Protein AF-A0A0C4DI83-F1 (afdb_monomer_lite)

Organism: Fusarium oxysporum (strain Fo5176) (NCBI:txid660025)

Foldseek 3Di:
DQADAAPPWDPPDDPVPTDHHPCCLPDQQHDDDRCPVCPPVHPPDDDDDDHDDDDDAQADKFKKKKFQADPVCVVVVVVLVVVCVVVCLQVDPKDKDALVVLVVLVDDPVVQDPDPDPDDPVSLNVSCVVLVGHRIMIMGMDGHDPVSRVVSVVSSCVSCVVRPPMDMDTCVRPVPRPVRVVVRVVD

pLDDT: mean 94.21, std 6.81, range [50.06, 98.75]

InterPro domains:
  IPR016164 FAD-linked oxidase-like, C-terminal [SSF55103] (60-179)
  IPR016169 FAD-binding, type PCMH, subdomain 2 [G3DSA:3.30.465.10] (9-55)
  IPR016170 Cytokinin dehydrogenase, C-terminal domain superfamily [G3DSA:3.40.462.10] (61-187)

Radius of gyration: 23.16 Å; chains: 1; bounding box: 50×40×62 Å

Secondary structure (DSSP, 8-state):
--SPPPTTS-TTS-TTTSPPPTTTTT-S--SSS--GGGGTT-SS----------PPP-S-EEEEEEEE-STTHHHHHHHHHHHHHHTTSS-S--EEEEHHHHHHHH--GGGT----SPPPHHHHHHHHHHTT--SEEEEEEEES-HHHHHHHHHHHHHHHTTSTT-EEE-GGG-TT-HHHHHHHTT-

Structure (mmCIF, N/CA/C/O backbone):
data_AF-A0A0C4DI83-F1
#
_entry.id   AF-A0A0C4DI83-F1
#
loop_
_atom_site.group_PDB
_atom_site.id
_atom_site.type_symbol
_atom_site.label_atom_id
_atom_site.label_alt_id
_atom_site.label_comp_id
_atom_site.label_asym_id
_atom_site.label_entity_id
_atom_site.label_seq_id
_atom_site.pdbx_PDB_ins_code
_atom_site.Cartn_x
_atom_site.Cartn_y
_atom_site.Cartn_z
_atom_site.occupancy
_atom_site.B_iso_or_equiv
_atom_site.auth_seq_id
_atom_site.auth_comp_id
_atom_site.auth_asym_id
_atom_site.auth_atom_id
_atom_site.pdbx_PDB_model_num
ATOM 1 N N . MET A 1 1 ? 24.939 10.505 -16.259 1.00 50.06 1 MET A N 1
ATOM 2 C CA . MET A 1 1 ? 23.876 9.840 -17.031 1.00 50.06 1 MET A CA 1
ATOM 3 C C . MET A 1 1 ? 24.593 8.782 -17.834 1.00 50.06 1 MET A C 1
ATOM 5 O O . MET A 1 1 ? 25.472 9.137 -18.602 1.00 50.06 1 MET A O 1
ATOM 9 N N . GLU A 1 2 ? 24.366 7.523 -17.489 1.00 54.34 2 GLU A N 1
ATOM 10 C CA . GLU A 1 2 ? 25.196 6.378 -17.892 1.00 54.34 2 GLU A CA 1
ATOM 11 C C . GLU A 1 2 ? 24.651 5.666 -19.132 1.00 54.34 2 GLU A C 1
ATOM 13 O O . GLU A 1 2 ? 25.113 4.588 -19.498 1.00 54.34 2 GLU A O 1
ATOM 18 N N . ASP A 1 3 ? 23.659 6.276 -19.785 1.00 60.66 3 ASP A N 1
ATOM 19 C CA . ASP A 1 3 ? 23.243 5.822 -21.099 1.00 60.66 3 ASP A CA 1
ATOM 20 C C . ASP A 1 3 ? 24.328 6.160 -22.124 1.00 60.66 3 ASP A C 1
ATOM 22 O O . ASP A 1 3 ? 25.054 7.153 -21.994 1.00 60.66 3 ASP A O 1
ATOM 26 N N . LEU A 1 4 ? 24.443 5.314 -23.143 1.00 73.00 4 LEU A N 1
ATOM 27 C CA . LEU A 1 4 ? 25.363 5.559 -24.243 1.00 73.00 4 LEU A CA 1
ATOM 28 C C . LEU A 1 4 ? 25.021 6.912 -24.883 1.00 73.00 4 LEU A C 1
ATOM 30 O O . LEU A 1 4 ? 23.832 7.213 -25.042 1.00 73.00 4 LEU A O 1
ATOM 34 N N . PRO A 1 5 ? 26.028 7.721 -25.259 1.00 80.06 5 PRO A N 1
ATOM 35 C CA . PRO A 1 5 ? 25.780 9.006 -25.893 1.00 80.06 5 PRO A CA 1
ATOM 36 C C . PRO A 1 5 ? 24.909 8.810 -27.132 1.00 80.06 5 PRO A C 1
ATOM 38 O O . PRO A 1 5 ? 25.065 7.833 -27.868 1.00 80.06 5 PRO A O 1
ATOM 41 N N . ASN A 1 6 ? 23.982 9.739 -27.351 1.00 86.75 6 ASN A N 1
ATOM 42 C CA . ASN A 1 6 ? 23.178 9.747 -28.560 1.00 86.75 6 ASN A CA 1
ATOM 43 C C . ASN A 1 6 ? 24.117 9.922 -29.774 1.00 86.75 6 ASN A C 1
ATOM 45 O O . ASN A 1 6 ? 24.807 10.942 -29.836 1.00 86.75 6 ASN A O 1
ATOM 49 N N . PRO A 1 7 ? 24.175 8.962 -30.719 1.00 85.44 7 PRO A N 1
ATOM 50 C CA . PRO A 1 7 ? 25.085 9.043 -31.862 1.00 85.44 7 PRO A CA 1
ATOM 51 C C . PRO A 1 7 ? 24.774 10.224 -32.791 1.00 85.44 7 PRO A C 1
ATOM 53 O O . PRO A 1 7 ? 25.659 10.661 -33.522 1.00 85.44 7 PRO A O 1
ATOM 56 N N . ASP A 1 8 ? 23.545 10.744 -32.734 1.00 87.56 8 ASP A N 1
ATOM 57 C CA . ASP A 1 8 ? 23.062 11.841 -33.573 1.00 87.56 8 ASP A CA 1
ATOM 58 C C . ASP A 1 8 ? 23.096 13.208 -32.856 1.00 87.56 8 ASP A C 1
ATOM 60 O O . ASP A 1 8 ? 22.667 14.213 -33.427 1.00 87.56 8 ASP A O 1
ATOM 64 N N . ALA A 1 9 ? 23.567 13.278 -31.603 1.00 86.56 9 ALA A N 1
ATOM 65 C CA . ALA A 1 9 ? 23.641 14.539 -30.862 1.00 86.56 9 ALA A CA 1
ATOM 66 C C . ALA A 1 9 ? 24.777 15.447 -31.366 1.00 86.56 9 ALA A C 1
ATOM 68 O O . ALA A 1 9 ? 25.841 14.971 -31.763 1.00 86.56 9 ALA A O 1
ATOM 69 N N . ASP A 1 10 ? 24.571 16.769 -31.297 1.00 87.31 10 ASP A N 1
ATOM 70 C CA . ASP A 1 10 ? 25.615 17.753 -31.611 1.00 87.31 10 ASP A CA 1
ATOM 71 C C . ASP A 1 10 ? 26.789 17.612 -30.623 1.00 87.31 10 ASP A C 1
ATOM 73 O O . ASP A 1 10 ? 26.617 17.880 -29.427 1.00 87.31 10 ASP A O 1
ATOM 77 N N . PRO A 1 11 ? 27.995 17.235 -31.089 1.00 83.44 11 PRO A N 1
ATOM 78 C CA . PRO A 1 11 ? 29.150 17.049 -30.216 1.00 83.44 11 PRO A CA 1
ATOM 79 C C . PRO A 1 11 ? 29.652 18.361 -29.595 1.00 83.44 11 PRO A C 1
ATOM 81 O O . PRO A 1 11 ? 30.439 18.318 -28.651 1.00 83.44 11 PRO A O 1
ATOM 84 N N . ASN A 1 12 ? 29.224 19.518 -30.112 1.00 88.50 12 ASN A N 1
ATOM 85 C CA . ASN A 1 12 ? 29.626 20.833 -29.614 1.00 88.50 12 ASN A CA 1
ATOM 86 C C . ASN A 1 12 ? 28.640 21.419 -28.594 1.00 88.50 12 ASN A C 1
ATOM 88 O O . ASN A 1 12 ? 28.978 22.401 -27.928 1.00 88.50 12 ASN A O 1
ATOM 92 N N . ALA A 1 13 ? 27.445 20.837 -28.450 1.00 87.12 13 ALA A N 1
ATOM 93 C CA . ALA A 1 13 ? 26.476 21.279 -27.458 1.00 87.12 13 ALA A CA 1
ATOM 94 C C . ALA A 1 13 ? 26.971 20.940 -26.039 1.00 87.12 13 ALA A C 1
ATOM 96 O O . ALA A 1 13 ? 27.523 19.852 -25.806 1.00 87.12 13 ALA A O 1
ATOM 97 N N . PRO A 1 14 ? 26.778 21.837 -25.056 1.00 84.81 14 PRO A N 1
ATOM 98 C CA . PRO A 1 14 ? 27.155 21.548 -23.685 1.00 84.81 14 PRO A CA 1
ATOM 99 C C . PRO A 1 14 ? 26.335 20.357 -23.148 1.00 84.81 14 PRO A C 1
ATOM 101 O O . PRO A 1 14 ? 25.175 20.189 -23.524 1.00 84.81 14 PRO A O 1
ATOM 104 N N . PRO A 1 15 ? 26.868 19.543 -22.214 1.00 77.62 15 PRO A N 1
ATOM 105 C CA . PRO A 1 15 ? 26.246 18.271 -21.815 1.00 77.62 15 PRO A CA 1
ATOM 106 C C . PRO A 1 15 ? 24.793 18.344 -21.317 1.00 77.62 15 PRO A C 1
ATOM 108 O O . PRO A 1 15 ? 24.095 17.338 -21.300 1.00 77.62 15 PRO A O 1
ATOM 111 N N . HIS A 1 16 ? 24.329 19.514 -20.872 1.00 78.81 16 HIS A N 1
ATOM 112 C CA . HIS A 1 16 ? 22.961 19.714 -20.384 1.00 78.81 16 HIS A CA 1
ATOM 113 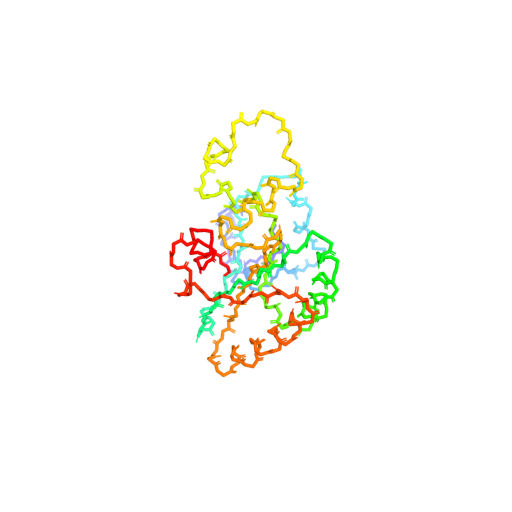C C . HIS A 1 16 ? 21.938 20.014 -21.493 1.00 78.81 16 HIS A C 1
ATOM 115 O O . HIS A 1 16 ? 20.735 19.907 -21.224 1.00 78.81 16 HIS A O 1
ATOM 121 N N . GLU A 1 17 ? 22.417 20.367 -22.690 1.00 84.19 17 GLU A N 1
ATOM 122 C CA . GLU A 1 17 ? 21.644 20.634 -23.912 1.00 84.19 17 GLU A CA 1
ATOM 123 C C . GLU A 1 17 ? 21.741 19.487 -24.929 1.00 84.19 17 GLU A C 1
ATOM 125 O O . GLU A 1 17 ? 21.037 19.503 -25.933 1.00 84.19 17 GLU A O 1
ATOM 130 N N . GLN A 1 18 ? 22.587 18.480 -24.682 1.00 82.88 18 GLN A N 1
ATOM 131 C CA . GLN A 1 18 ? 22.654 17.302 -25.543 1.00 82.88 18 GLN A CA 1
ATOM 132 C C . GLN A 1 18 ? 21.353 16.502 -25.459 1.00 82.88 18 GLN A C 1
ATOM 134 O O . GLN A 1 18 ? 20.897 16.133 -24.372 1.00 82.88 18 GLN A O 1
ATOM 139 N N . GLU A 1 19 ? 20.777 16.217 -26.627 1.00 86.25 19 GLU A N 1
ATOM 140 C CA . GLU A 1 19 ? 19.606 15.357 -26.742 1.00 86.25 19 GLU A CA 1
ATOM 141 C C . GLU A 1 19 ? 19.936 13.953 -26.219 1.00 86.25 19 GLU A C 1
ATOM 143 O O . GLU A 1 19 ? 20.922 13.345 -26.659 1.00 86.25 19 GLU A O 1
ATOM 148 N N . PRO A 1 20 ? 19.134 13.410 -25.290 1.00 86.19 20 PRO A N 1
ATOM 149 C CA . PRO A 1 20 ? 19.408 12.105 -24.727 1.00 86.19 20 PRO A CA 1
ATOM 150 C C . PRO A 1 20 ? 19.226 10.999 -25.763 1.00 86.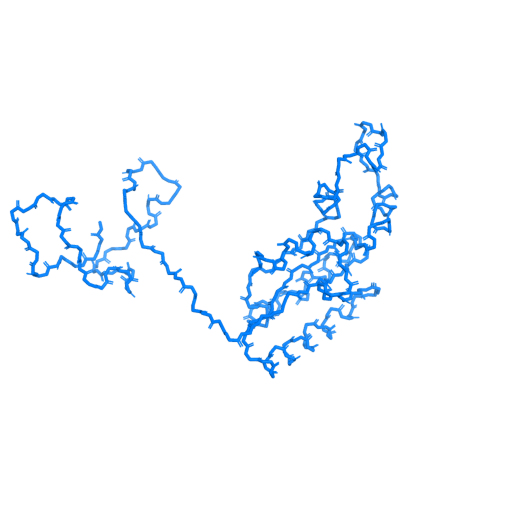19 20 PRO A C 1
ATOM 152 O O . PRO A 1 20 ? 18.465 11.118 -26.723 1.00 86.19 20 PRO A O 1
ATOM 155 N N . ASN A 1 21 ? 19.891 9.873 -25.530 1.00 88.25 21 ASN A N 1
ATOM 156 C CA . ASN A 1 21 ? 19.670 8.681 -26.329 1.00 88.25 21 ASN A CA 1
ATOM 157 C C . ASN A 1 21 ? 18.218 8.190 -26.169 1.00 88.25 21 ASN A C 1
ATOM 159 O O . ASN A 1 21 ? 17.643 8.188 -25.079 1.00 88.25 21 ASN A O 1
ATOM 163 N N . SER A 1 22 ? 17.625 7.752 -27.281 1.00 89.50 22 SER A N 1
ATOM 164 C CA . SER A 1 22 ? 16.264 7.209 -27.357 1.00 89.50 22 SER A CA 1
ATOM 165 C C . SER A 1 22 ? 15.984 6.021 -26.417 1.00 89.50 22 SER A C 1
ATOM 167 O O . SER A 1 22 ? 14.818 5.696 -26.164 1.00 89.50 22 SER A O 1
ATOM 169 N N . THR A 1 23 ? 17.025 5.354 -25.907 1.00 90.88 23 THR A N 1
ATOM 170 C CA . THR A 1 23 ? 16.917 4.228 -24.970 1.00 90.88 23 THR A CA 1
ATOM 171 C C . THR A 1 23 ? 17.008 4.615 -23.497 1.00 90.88 23 THR A C 1
ATOM 173 O O . THR A 1 23 ? 16.772 3.743 -22.660 1.00 90.88 23 THR A O 1
ATOM 176 N N . TRP A 1 24 ? 17.239 5.887 -23.163 1.00 89.50 24 TRP A N 1
ATOM 177 C CA . TRP A 1 24 ? 17.557 6.309 -21.794 1.00 89.50 24 TRP A CA 1
ATOM 178 C C . TRP A 1 24 ? 16.480 5.926 -20.775 1.00 89.50 24 TRP A C 1
ATOM 180 O O . TRP A 1 24 ? 16.779 5.386 -19.714 1.00 89.50 24 TRP A O 1
ATOM 190 N N . GLN A 1 25 ? 15.202 6.117 -21.110 1.00 91.81 25 GLN A N 1
ATOM 191 C CA . GLN A 1 25 ? 14.085 5.711 -20.245 1.00 91.81 25 GLN A CA 1
ATOM 192 C C . GLN A 1 25 ? 13.654 4.250 -20.435 1.00 91.81 25 GLN A C 1
ATOM 194 O O . GLN A 1 25 ? 12.733 3.797 -19.758 1.00 91.81 25 GLN A O 1
ATOM 199 N N . ARG A 1 26 ? 14.253 3.507 -21.369 1.00 91.81 26 ARG A N 1
ATOM 200 C CA . ARG A 1 26 ? 13.860 2.125 -21.700 1.00 91.81 26 ARG A CA 1
ATOM 201 C C . ARG A 1 26 ? 14.776 1.086 -21.062 1.00 91.81 26 ARG A C 1
ATOM 203 O O . ARG A 1 26 ? 14.318 -0.019 -20.790 1.00 91.81 26 ARG A O 1
ATOM 210 N N . PHE A 1 27 ? 16.037 1.433 -20.822 1.00 91.00 27 PHE A N 1
ATOM 211 C CA . PHE A 1 27 ? 17.038 0.543 -20.247 1.00 91.00 27 PHE A CA 1
ATOM 212 C C . PHE A 1 27 ? 17.905 1.302 -19.243 1.00 91.00 27 PHE A C 1
ATOM 214 O O . PHE A 1 27 ? 18.599 2.244 -19.604 1.00 91.00 27 PHE A O 1
ATOM 221 N N . ASN A 1 28 ? 17.860 0.894 -17.977 1.00 90.00 28 ASN A N 1
ATOM 222 C CA . ASN A 1 28 ? 18.469 1.648 -16.884 1.00 90.00 28 ASN A CA 1
ATOM 223 C C . ASN A 1 28 ? 19.986 1.438 -16.744 1.00 90.00 28 ASN A C 1
ATOM 225 O O . ASN A 1 28 ? 20.650 2.316 -16.218 1.00 90.00 28 ASN A O 1
ATOM 229 N N . TYR A 1 29 ? 20.554 0.314 -17.195 1.00 90.06 29 TYR A N 1
ATOM 230 C CA . TYR A 1 29 ? 21.953 -0.011 -16.873 1.00 90.06 29 TYR A CA 1
ATOM 231 C C . TYR A 1 29 ? 23.007 0.658 -17.767 1.00 90.06 29 TYR A C 1
ATOM 233 O O . TYR A 1 29 ? 24.134 0.837 -17.319 1.00 90.06 29 TYR A O 1
ATOM 241 N N . GLY A 1 30 ? 22.687 0.985 -19.024 1.00 87.31 30 GLY A N 1
ATOM 242 C CA . GLY A 1 30 ? 23.674 1.525 -19.968 1.00 87.31 30 GLY A CA 1
ATOM 243 C C . GLY A 1 30 ? 24.881 0.597 -20.190 1.00 87.31 30 GLY A C 1
ATOM 244 O O . GLY A 1 30 ? 24.711 -0.592 -20.473 1.00 87.31 30 GLY A O 1
ATOM 245 N N . PHE A 1 31 ? 26.104 1.129 -20.077 1.00 88.00 31 PHE A N 1
ATOM 246 C CA . PHE A 1 31 ? 27.354 0.364 -20.202 1.00 88.00 31 PHE A CA 1
ATOM 247 C C . PHE A 1 31 ? 28.372 0.733 -19.110 1.00 88.00 31 PHE A C 1
ATOM 249 O O . PHE A 1 31 ? 28.702 1.903 -18.941 1.00 88.00 31 PHE A O 1
ATOM 256 N N . GLY A 1 32 ? 28.955 -0.275 -18.448 1.00 92.31 32 GLY A N 1
ATOM 257 C CA . GLY A 1 32 ? 29.985 -0.094 -17.416 1.00 92.31 32 GLY A CA 1
ATOM 258 C C . GLY A 1 32 ? 29.445 -0.257 -15.987 1.00 92.31 32 GLY A C 1
ATOM 259 O O . GLY A 1 32 ? 28.508 -1.033 -15.782 1.00 92.31 32 GLY A O 1
ATOM 260 N N . PRO A 1 33 ? 30.063 0.394 -14.978 1.00 92.38 33 PRO A N 1
ATOM 261 C CA . PRO A 1 33 ? 29.481 0.513 -13.638 1.00 92.38 33 PRO A CA 1
ATOM 262 C C . PRO A 1 33 ? 28.058 1.080 -13.704 1.00 92.38 33 PRO A C 1
ATOM 264 O O . PRO A 1 33 ? 27.759 1.808 -14.633 1.00 92.38 33 PRO A O 1
ATOM 267 N N . TYR A 1 34 ? 27.202 0.748 -12.735 1.00 91.69 34 TYR A N 1
ATOM 268 C CA . TYR A 1 34 ? 25.840 1.286 -12.633 1.00 91.69 34 TYR A CA 1
ATOM 269 C C . TYR A 1 34 ? 25.738 2.204 -11.410 1.00 91.69 34 TYR A C 1
ATOM 271 O O . TYR A 1 34 ? 25.743 1.734 -10.268 1.00 91.69 34 TYR A O 1
ATOM 279 N N . ASN A 1 35 ? 25.688 3.512 -11.648 1.00 91.38 35 ASN A N 1
ATOM 280 C CA . ASN A 1 35 ? 25.909 4.550 -10.644 1.00 91.38 35 ASN A CA 1
ATOM 281 C C . ASN A 1 35 ? 24.626 5.192 -10.100 1.00 91.38 35 ASN A C 1
ATOM 283 O O . ASN A 1 35 ? 24.706 5.940 -9.131 1.00 91.38 35 ASN A O 1
ATOM 287 N N . ASP A 1 36 ? 23.443 4.894 -10.640 1.00 92.94 36 ASP A N 1
ATOM 288 C CA . ASP A 1 36 ? 22.173 5.517 -10.222 1.00 92.94 36 ASP A CA 1
ATOM 289 C C . ASP A 1 36 ? 21.952 5.491 -8.696 1.00 92.94 36 ASP A C 1
ATOM 291 O O . ASP A 1 36 ? 21.499 6.469 -8.093 1.00 92.94 36 ASP A O 1
ATOM 295 N N . GLY A 1 37 ? 22.348 4.394 -8.041 1.00 94.94 37 GLY A N 1
ATOM 296 C CA . GLY A 1 37 ? 22.213 4.220 -6.595 1.00 94.94 37 GLY A CA 1
ATOM 297 C C . GLY A 1 37 ? 22.983 5.247 -5.755 1.00 94.94 37 GLY A C 1
ATOM 298 O O . GLY A 1 37 ? 22.501 5.625 -4.689 1.00 94.94 37 GLY A O 1
ATOM 299 N N . ILE A 1 38 ? 24.127 5.761 -6.229 1.00 96.31 38 ILE A N 1
ATOM 300 C CA . ILE A 1 38 ? 24.966 6.692 -5.449 1.00 96.31 38 ILE A CA 1
ATOM 301 C C . ILE A 1 38 ? 24.338 8.083 -5.314 1.00 96.31 38 ILE A C 1
ATOM 303 O O . ILE A 1 38 ? 24.805 8.883 -4.506 1.00 96.31 38 ILE A O 1
ATOM 307 N N . PHE A 1 39 ? 23.294 8.380 -6.096 1.00 96.06 39 PHE A N 1
ATOM 308 C CA . PHE A 1 39 ? 22.554 9.644 -6.054 1.00 96.06 39 PHE A CA 1
ATOM 309 C C . PHE A 1 39 ? 21.265 9.559 -5.223 1.00 96.06 39 PHE A C 1
ATOM 311 O O . PHE A 1 39 ? 20.629 10.580 -4.967 1.00 96.06 39 PHE A O 1
ATOM 318 N N . THR A 1 40 ? 20.879 8.370 -4.758 1.00 96.88 40 THR A N 1
ATOM 319 C CA . THR A 1 40 ? 19.702 8.196 -3.897 1.00 96.88 40 THR A CA 1
ATOM 320 C C . THR A 1 40 ? 20.097 8.376 -2.431 1.00 96.88 40 THR A C 1
ATOM 322 O O . THR A 1 40 ? 20.997 7.696 -1.952 1.00 96.88 40 THR A O 1
ATOM 325 N N . GLN A 1 41 ? 19.425 9.285 -1.708 1.00 96.81 41 GLN A N 1
ATOM 326 C CA . GLN A 1 41 ? 19.749 9.638 -0.309 1.00 96.81 41 GLN A CA 1
ATOM 327 C C . GLN A 1 41 ? 21.224 10.047 -0.109 1.00 96.81 41 GLN A C 1
ATOM 329 O O . GLN A 1 41 ? 21.879 9.643 0.849 1.00 96.81 41 GLN A O 1
ATOM 334 N N . SER A 1 42 ? 21.751 10.857 -1.030 1.00 96.81 42 SER A N 1
ATOM 335 C CA . SER A 1 42 ? 23.172 11.200 -1.112 1.00 96.81 42 SER A CA 1
ATOM 336 C C . SER A 1 42 ? 23.385 12.684 -1.411 1.00 96.81 42 SER A C 1
ATOM 338 O O . SER A 1 42 ? 22.517 13.346 -1.975 1.00 96.81 42 SER A O 1
ATOM 340 N N . SER A 1 43 ? 24.557 13.204 -1.044 1.00 97.06 43 SER A N 1
ATOM 341 C CA . SER A 1 43 ? 24.981 14.588 -1.297 1.00 97.06 43 SER A CA 1
ATOM 342 C C . SER A 1 43 ? 25.927 14.730 -2.496 1.00 97.06 43 SER A C 1
ATOM 344 O O . SER A 1 43 ? 26.516 15.791 -2.683 1.00 97.06 43 SER A O 1
ATOM 346 N N . LEU A 1 44 ? 26.132 13.665 -3.278 1.00 96.50 44 LEU A N 1
ATOM 347 C CA . LEU A 1 44 ? 27.136 13.619 -4.352 1.00 96.50 44 LEU A CA 1
ATOM 348 C C . LEU A 1 44 ? 26.773 14.439 -5.601 1.00 96.50 44 LEU A C 1
ATOM 350 O O . LEU A 1 44 ? 27.602 14.585 -6.497 1.00 96.50 44 LEU A O 1
ATOM 354 N N . GLY A 1 45 ? 25.564 14.993 -5.680 1.00 93.38 45 GLY A N 1
ATOM 355 C CA . GLY A 1 45 ? 25.168 15.853 -6.788 1.00 93.38 45 GLY A CA 1
ATOM 356 C C . GLY A 1 45 ? 23.739 16.370 -6.676 1.00 93.38 45 GLY A C 1
ATOM 357 O O . GLY A 1 45 ? 22.983 15.974 -5.791 1.00 93.38 45 GLY A O 1
ATOM 358 N N . ILE A 1 46 ? 23.374 17.256 -7.603 1.00 94.62 46 ILE A N 1
ATOM 359 C CA . ILE A 1 46 ? 22.011 17.770 -7.768 1.00 94.62 46 ILE A CA 1
ATOM 360 C C . ILE A 1 46 ? 21.397 17.089 -8.995 1.00 94.62 46 ILE A C 1
ATOM 362 O O . ILE A 1 46 ? 21.885 17.259 -10.112 1.00 94.62 46 ILE A O 1
ATOM 366 N N . VAL A 1 47 ? 20.327 16.316 -8.794 1.00 92.31 47 VAL A N 1
ATOM 367 C CA . VAL A 1 47 ? 19.592 15.659 -9.885 1.00 92.31 47 VAL A CA 1
ATOM 368 C C . VAL A 1 47 ? 18.687 16.682 -10.571 1.00 92.31 47 VAL A C 1
ATOM 370 O O . VAL A 1 47 ? 17.823 17.274 -9.932 1.00 92.31 47 VAL A O 1
ATOM 373 N N . VAL A 1 48 ? 18.876 16.880 -11.878 1.00 90.81 48 VAL A N 1
ATOM 374 C CA . VAL A 1 48 ? 18.117 17.870 -12.671 1.00 90.81 48 VAL A CA 1
ATOM 375 C C . VAL A 1 48 ? 17.114 17.249 -13.650 1.00 90.81 48 VAL A C 1
ATOM 377 O O . VAL A 1 48 ? 16.213 17.941 -14.114 1.00 90.81 48 VAL A O 1
ATOM 380 N N . LYS A 1 49 ? 17.255 15.958 -13.981 1.00 89.06 49 LYS A N 1
ATOM 381 C CA . LYS A 1 49 ? 16.349 15.191 -14.855 1.00 89.06 49 LYS A CA 1
ATOM 382 C C . LYS A 1 49 ? 16.317 13.726 -14.395 1.00 89.06 49 LYS A C 1
ATOM 384 O O . LYS A 1 49 ? 17.349 13.213 -13.968 1.00 89.06 49 LYS A O 1
ATOM 389 N N . MET A 1 50 ? 15.164 13.058 -14.496 1.00 91.75 50 MET A N 1
ATOM 390 C CA . MET A 1 50 ? 14.980 11.655 -14.094 1.00 91.75 50 MET A CA 1
ATOM 391 C C . MET A 1 50 ? 13.929 10.966 -14.972 1.00 91.75 50 MET A C 1
ATOM 393 O O . MET A 1 50 ? 12.911 11.571 -15.306 1.00 91.75 50 MET A O 1
ATOM 397 N N . GLY A 1 51 ? 14.172 9.704 -15.331 1.00 92.19 51 GLY A N 1
ATOM 398 C CA . GLY A 1 51 ? 13.185 8.841 -15.978 1.00 92.19 51 GLY A CA 1
ATOM 399 C C . GLY A 1 51 ? 12.345 8.093 -14.945 1.00 92.19 51 GLY A C 1
ATOM 400 O O . GLY A 1 51 ? 12.877 7.617 -13.946 1.00 92.19 51 GLY A O 1
ATOM 401 N N . ILE A 1 52 ? 11.039 7.979 -15.183 1.00 95.94 52 ILE A N 1
ATOM 402 C CA . ILE A 1 52 ? 10.119 7.207 -14.339 1.00 95.94 52 ILE A CA 1
ATOM 403 C C . ILE A 1 52 ? 9.261 6.336 -15.252 1.00 95.94 52 ILE A C 1
ATOM 405 O O . ILE A 1 52 ? 8.674 6.833 -16.214 1.00 95.94 52 ILE A O 1
ATOM 409 N N . TRP A 1 53 ? 9.170 5.041 -14.948 1.00 96.94 53 TRP A N 1
ATOM 410 C CA . TRP A 1 53 ? 8.226 4.160 -15.627 1.00 96.94 53 TRP A CA 1
ATOM 411 C C . TRP A 1 53 ? 6.808 4.370 -15.115 1.00 96.94 53 TRP A C 1
ATOM 413 O O . TRP A 1 53 ? 6.571 4.499 -13.915 1.00 96.94 53 TRP A O 1
ATOM 423 N N . LEU A 1 54 ? 5.863 4.358 -16.050 1.00 97.25 54 LEU A N 1
ATOM 424 C CA . LEU A 1 54 ? 4.441 4.454 -15.767 1.00 97.25 54 LEU A CA 1
ATOM 425 C C . LEU A 1 54 ? 3.786 3.112 -16.076 1.00 97.25 54 LEU A C 1
ATOM 427 O O . LEU A 1 54 ? 3.993 2.538 -17.146 1.00 97.25 54 LEU A O 1
ATOM 431 N N . MET A 1 55 ? 2.995 2.614 -15.131 1.00 96.94 55 MET A N 1
ATOM 432 C CA . MET A 1 55 ? 2.206 1.407 -15.336 1.00 96.94 55 MET A CA 1
ATOM 433 C C . MET A 1 55 ? 1.111 1.686 -16.373 1.00 96.94 55 MET A C 1
ATOM 435 O O . MET A 1 55 ? 0.394 2.681 -16.280 1.00 96.94 55 MET A O 1
ATOM 439 N N . VAL A 1 56 ? 0.971 0.802 -17.360 1.00 97.38 56 VAL A N 1
ATOM 440 C CA . VAL A 1 56 ? -0.135 0.858 -18.328 1.00 97.38 56 VAL A CA 1
ATOM 441 C C . VAL A 1 56 ? -1.448 0.524 -17.616 1.00 97.38 56 VAL A C 1
ATOM 443 O O . VAL A 1 56 ? -1.448 -0.233 -16.646 1.00 97.38 56 VAL A O 1
ATOM 446 N N . ASN A 1 57 ? -2.572 1.060 -18.104 1.00 97.25 57 ASN A N 1
ATOM 447 C CA . ASN A 1 57 ? -3.893 0.702 -17.591 1.00 97.25 57 ASN A CA 1
ATOM 448 C C . ASN A 1 57 ? -4.059 -0.834 -17.585 1.00 97.25 57 ASN A C 1
ATOM 450 O O . ASN A 1 57 ? -4.027 -1.446 -18.656 1.00 97.25 57 ASN A O 1
ATOM 454 N N . PRO A 1 58 ? -4.255 -1.459 -16.410 1.00 96.62 58 PRO A N 1
ATOM 455 C CA . PRO A 1 58 ? -4.279 -2.912 -16.290 1.00 96.62 58 PRO A CA 1
ATOM 456 C C . PRO A 1 58 ? -5.560 -3.555 -16.844 1.00 96.62 58 PRO A C 1
ATOM 458 O O . PRO A 1 58 ? -5.661 -4.778 -16.868 1.00 96.62 58 PRO A O 1
ATOM 461 N N . GLY A 1 59 ? -6.552 -2.774 -17.287 1.00 96.62 59 GLY A N 1
ATOM 462 C CA . GLY A 1 59 ? -7.803 -3.300 -17.846 1.00 96.62 59 GLY A CA 1
ATOM 463 C C . GLY A 1 59 ? -8.822 -3.747 -16.791 1.00 96.62 59 GLY A C 1
ATOM 464 O O . GLY A 1 59 ? -9.751 -4.489 -17.102 1.00 96.62 59 GLY A O 1
ATOM 465 N N . GLY A 1 60 ? -8.651 -3.305 -15.545 1.00 97.38 60 GLY A N 1
ATOM 466 C CA . GLY A 1 60 ? -9.585 -3.531 -14.446 1.00 97.38 60 GLY A CA 1
ATOM 467 C C . GLY A 1 60 ? -8.933 -3.301 -13.087 1.00 97.38 60 GLY A C 1
ATOM 468 O O . GLY A 1 60 ? -7.724 -3.482 -12.934 1.00 97.38 60 GLY A O 1
ATOM 469 N N . TYR A 1 61 ? -9.744 -2.891 -12.116 1.00 98.06 61 TYR A N 1
ATOM 470 C CA . TYR A 1 61 ? -9.311 -2.494 -10.781 1.00 98.06 61 TYR A CA 1
ATOM 471 C C . TYR A 1 61 ? -10.402 -2.811 -9.751 1.00 98.06 61 TYR A C 1
ATOM 473 O O . TYR A 1 61 ? -11.586 -2.729 -10.075 1.00 98.06 61 TYR A O 1
ATOM 481 N N . GLN A 1 62 ? -10.002 -3.216 -8.547 1.00 98.06 62 GLN A N 1
ATOM 482 C CA . GLN A 1 62 ? -10.870 -3.339 -7.374 1.00 98.06 62 GLN A CA 1
ATOM 483 C C . GLN A 1 62 ? -10.018 -3.248 -6.110 1.00 98.06 62 GLN A C 1
ATOM 485 O O . GLN A 1 62 ? -9.206 -4.146 -5.860 1.00 98.06 62 GLN A O 1
ATOM 490 N N . SER A 1 63 ? -10.217 -2.211 -5.299 1.00 98.31 63 SER A N 1
ATOM 491 C CA . SER A 1 63 ? -9.667 -2.183 -3.943 1.00 98.31 63 SER A CA 1
ATOM 492 C C . SER A 1 63 ? -10.529 -2.985 -2.974 1.00 98.31 63 SER A C 1
ATOM 494 O O . SER A 1 63 ? -11.697 -3.272 -3.243 1.00 98.31 63 SER A O 1
ATOM 496 N N . TYR A 1 64 ? -9.940 -3.368 -1.845 1.00 98.56 64 TYR A N 1
ATOM 497 C CA . TYR A 1 64 ? -10.629 -4.064 -0.769 1.00 98.56 64 TYR A CA 1
ATOM 498 C C . TYR A 1 64 ? -10.014 -3.725 0.593 1.00 98.56 64 TYR A C 1
ATOM 500 O O . TYR A 1 64 ? -8.843 -3.344 0.712 1.00 98.56 64 TYR A O 1
ATOM 508 N N . LEU A 1 65 ? -10.816 -3.925 1.634 1.00 98.69 65 LEU A N 1
ATOM 509 C CA . LEU A 1 65 ? -10.440 -3.828 3.037 1.00 98.69 65 LEU A CA 1
ATOM 510 C C . LEU A 1 65 ? -10.692 -5.166 3.732 1.00 98.69 65 LEU A C 1
ATOM 512 O O . LEU A 1 65 ? -11.765 -5.756 3.607 1.00 98.69 65 LEU A O 1
ATOM 516 N N . ILE A 1 66 ? -9.716 -5.604 4.524 1.00 98.75 66 ILE A N 1
ATOM 517 C CA . ILE A 1 66 ? -9.865 -6.706 5.474 1.00 98.75 66 ILE A CA 1
ATOM 518 C C . ILE A 1 66 ? -9.649 -6.163 6.886 1.00 98.75 66 ILE A C 1
ATOM 520 O O . ILE A 1 66 ? -8.565 -5.677 7.215 1.00 98.75 66 ILE A O 1
ATOM 524 N N . THR A 1 67 ? -10.672 -6.242 7.733 1.00 98.62 67 THR A N 1
ATOM 525 C CA . THR A 1 67 ? -10.570 -5.826 9.138 1.00 98.62 67 THR A CA 1
ATOM 526 C C . THR A 1 67 ? -10.076 -6.988 9.989 1.00 98.62 67 THR A C 1
ATOM 528 O O . THR A 1 67 ? -10.684 -8.058 9.975 1.00 98.62 67 THR A O 1
ATOM 531 N N . ILE A 1 68 ? -9.017 -6.770 10.762 1.00 98.62 68 ILE A N 1
ATOM 532 C CA . ILE A 1 68 ? -8.397 -7.750 11.656 1.00 98.62 68 ILE A CA 1
ATOM 533 C C . ILE A 1 68 ? -8.747 -7.352 13.101 1.00 98.62 68 ILE A C 1
ATOM 535 O O . ILE A 1 68 ? -8.349 -6.271 13.551 1.00 98.62 68 ILE A O 1
ATOM 539 N N . PRO A 1 69 ? -9.533 -8.166 13.826 1.00 97.56 69 PRO A N 1
ATOM 540 C CA . PRO A 1 69 ? -10.267 -7.685 14.991 1.00 97.56 69 PRO A CA 1
ATOM 541 C C . PRO A 1 69 ? -9.390 -7.418 16.214 1.00 97.56 69 PRO A C 1
ATOM 543 O O . PRO A 1 69 ? -9.612 -6.410 16.877 1.00 97.56 69 PRO A O 1
ATOM 546 N N . LYS A 1 70 ? -8.414 -8.279 16.535 1.00 97.94 70 LYS A N 1
ATOM 547 C CA . LYS A 1 70 ? -7.622 -8.155 17.771 1.00 97.94 70 LYS A CA 1
ATOM 548 C C . LYS A 1 70 ? -6.190 -7.748 17.479 1.00 97.94 70 LYS A C 1
ATOM 550 O O . LYS A 1 70 ? -5.624 -8.107 16.452 1.00 97.94 70 LYS A O 1
ATOM 555 N N . ASP A 1 71 ? -5.565 -7.079 18.444 1.00 98.00 71 ASP A N 1
ATOM 556 C CA . ASP A 1 71 ? -4.170 -6.644 18.318 1.00 98.00 71 ASP A CA 1
ATOM 557 C C . ASP A 1 71 ? -3.206 -7.819 18.074 1.00 98.00 71 ASP A C 1
ATOM 559 O O . ASP A 1 71 ? -2.371 -7.791 17.171 1.00 98.00 71 ASP A O 1
ATOM 563 N N . LYS A 1 72 ? -3.409 -8.923 18.805 1.00 97.81 72 LYS A N 1
ATOM 564 C CA . LYS A 1 72 ? -2.610 -10.152 18.674 1.00 97.81 72 LYS A CA 1
ATOM 565 C C . LYS A 1 72 ? -2.706 -10.826 17.299 1.00 97.81 72 LYS A C 1
ATOM 567 O O . LYS A 1 72 ? -1.816 -11.598 16.944 1.00 97.81 72 LYS A O 1
ATOM 572 N N . ASP A 1 73 ? -3.772 -10.564 16.541 1.00 98.00 73 ASP A N 1
ATOM 573 C CA . ASP A 1 73 ? -4.020 -11.219 15.252 1.00 98.00 73 ASP A CA 1
ATOM 574 C C . ASP A 1 73 ? -3.112 -10.646 14.149 1.00 98.00 73 ASP A C 1
ATOM 576 O O . ASP A 1 73 ? -2.976 -11.252 13.084 1.00 98.00 73 ASP A O 1
ATOM 580 N N . LEU A 1 74 ? -2.418 -9.527 14.418 1.00 98.44 74 LEU A N 1
ATOM 581 C CA . LEU A 1 74 ? -1.406 -8.966 13.525 1.00 98.44 74 LEU A CA 1
ATOM 582 C C . LEU A 1 74 ? -0.363 -10.013 13.125 1.00 98.44 74 LEU A C 1
ATOM 584 O O . LEU A 1 74 ? -0.016 -10.109 11.952 1.00 98.44 74 LEU A O 1
ATOM 588 N N . HIS A 1 75 ? 0.120 -10.819 14.076 1.00 98.44 75 HIS A N 1
ATOM 589 C CA . HIS A 1 75 ? 1.131 -11.835 13.784 1.00 98.44 75 HIS A CA 1
ATOM 590 C C . HIS A 1 75 ? 0.635 -12.827 12.724 1.00 98.44 75 HIS A C 1
ATOM 592 O O . HIS A 1 75 ? 1.290 -13.011 11.700 1.00 98.44 75 HIS A O 1
ATOM 598 N N . GLN A 1 76 ? -0.557 -13.398 12.922 1.00 98.56 76 GLN A N 1
ATOM 599 C CA . GLN A 1 76 ? -1.152 -14.339 11.973 1.00 98.56 76 GLN A CA 1
ATOM 600 C C . GLN A 1 76 ? -1.414 -13.681 10.610 1.00 98.56 76 GLN A C 1
ATOM 602 O O . GLN A 1 76 ? -1.151 -14.296 9.579 1.00 98.56 76 GLN A O 1
ATOM 607 N N . ALA A 1 77 ? -1.872 -12.425 10.589 1.00 98.56 77 ALA A N 1
ATOM 608 C CA . ALA A 1 77 ? -2.067 -11.681 9.347 1.00 98.56 77 ALA A CA 1
ATOM 609 C C . ALA A 1 77 ? -0.761 -11.525 8.552 1.00 98.56 77 ALA A C 1
ATOM 611 O O . ALA A 1 77 ? -0.755 -11.732 7.341 1.00 98.56 77 ALA A O 1
ATOM 612 N N . ILE A 1 78 ? 0.361 -11.223 9.213 1.00 98.62 78 ILE A N 1
ATOM 613 C CA . ILE A 1 78 ? 1.673 -11.130 8.556 1.00 98.62 78 ILE A CA 1
ATOM 614 C C . ILE A 1 78 ? 2.136 -12.494 8.024 1.00 98.62 78 ILE A C 1
ATOM 616 O O . ILE A 1 78 ? 2.655 -12.564 6.906 1.00 98.62 78 ILE A O 1
ATOM 620 N N . GLU A 1 79 ? 1.917 -13.578 8.774 1.00 98.62 79 GLU A N 1
ATOM 621 C CA . GLU A 1 79 ? 2.225 -14.937 8.304 1.00 98.62 79 GLU A CA 1
ATOM 622 C C . GLU A 1 79 ? 1.401 -15.322 7.065 1.00 98.62 79 GLU A C 1
ATOM 624 O O . GLU A 1 79 ? 1.935 -15.965 6.164 1.00 98.62 79 GLU A O 1
ATOM 629 N N . ILE A 1 80 ? 0.144 -14.873 6.972 1.00 98.62 80 ILE A N 1
ATOM 630 C CA . ILE A 1 80 ? -0.713 -15.045 5.786 1.00 98.62 80 ILE A CA 1
ATOM 631 C C . ILE A 1 80 ? -0.227 -14.180 4.613 1.00 98.62 80 ILE A C 1
ATOM 633 O O . ILE A 1 80 ? -0.168 -14.647 3.476 1.00 98.62 80 ILE A O 1
ATOM 637 N N . ILE A 1 81 ? 0.160 -12.926 4.866 1.00 98.56 81 ILE A N 1
ATOM 638 C CA . ILE A 1 81 ? 0.618 -11.990 3.826 1.00 98.56 81 ILE A CA 1
ATOM 639 C C . ILE A 1 81 ? 1.907 -12.475 3.161 1.00 98.56 81 ILE A C 1
ATOM 641 O O . ILE A 1 81 ? 2.049 -12.334 1.946 1.00 98.56 81 ILE A O 1
ATOM 645 N N . ARG A 1 82 ? 2.849 -13.041 3.928 1.00 98.38 82 ARG A N 1
ATOM 646 C CA . ARG A 1 82 ? 4.169 -13.454 3.426 1.00 98.38 82 ARG A CA 1
ATOM 647 C C . ARG A 1 82 ? 4.088 -14.310 2.147 1.00 98.38 82 ARG A C 1
ATOM 649 O O . ARG A 1 82 ? 4.648 -13.867 1.143 1.00 98.38 82 ARG A O 1
ATOM 656 N N . PRO A 1 83 ? 3.418 -15.480 2.125 1.00 98.12 83 PRO A N 1
ATOM 657 C CA . PRO A 1 83 ? 3.334 -16.307 0.923 1.00 98.12 83 PRO A CA 1
ATOM 658 C C . PRO A 1 83 ? 2.497 -15.663 -0.187 1.00 98.12 83 PRO A C 1
ATOM 660 O O . PRO A 1 83 ? 2.828 -15.821 -1.361 1.00 98.12 83 PRO A O 1
ATOM 663 N N . LEU A 1 84 ? 1.444 -14.908 0.144 1.00 98.38 84 LEU A N 1
ATOM 664 C CA . LEU A 1 84 ? 0.619 -14.227 -0.862 1.00 98.38 84 LEU A CA 1
ATOM 665 C C . LEU A 1 84 ? 1.399 -13.126 -1.590 1.00 98.38 84 LEU A C 1
ATOM 667 O O . LEU A 1 84 ? 1.200 -12.897 -2.783 1.00 98.38 84 LEU A O 1
ATOM 671 N N . ARG A 1 85 ? 2.314 -12.449 -0.887 1.00 98.00 85 ARG A N 1
ATOM 672 C CA . ARG A 1 85 ? 3.166 -11.421 -1.483 1.00 98.00 85 ARG A CA 1
ATOM 673 C C . ARG A 1 85 ? 4.281 -12.023 -2.329 1.00 98.00 85 ARG A C 1
ATOM 675 O O . ARG A 1 85 ? 4.506 -11.543 -3.434 1.00 98.00 85 ARG A O 1
ATOM 682 N N . THR A 1 86 ? 4.960 -13.068 -1.855 1.00 97.69 86 THR A N 1
ATOM 683 C CA . THR A 1 86 ? 6.051 -13.703 -2.621 1.00 97.69 86 THR A CA 1
ATOM 684 C C . THR A 1 86 ? 5.558 -14.447 -3.862 1.00 97.69 86 THR A C 1
ATOM 686 O O . THR A 1 86 ? 6.302 -14.561 -4.830 1.00 97.69 86 THR A O 1
ATOM 689 N N . SER A 1 87 ? 4.306 -14.912 -3.863 1.00 97.00 87 SER A N 1
ATOM 690 C CA . SER A 1 87 ? 3.657 -15.552 -5.018 1.00 97.00 87 SER A CA 1
ATOM 691 C C . SER A 1 87 ? 2.933 -14.577 -5.956 1.00 97.00 87 SER A C 1
ATOM 693 O O . SER A 1 87 ? 2.287 -15.020 -6.901 1.00 97.00 87 SER A O 1
ATOM 695 N N . MET A 1 88 ? 3.041 -13.262 -5.722 1.00 96.69 88 MET A N 1
ATOM 696 C CA . MET A 1 88 ? 2.394 -12.212 -6.525 1.00 96.69 88 MET A CA 1
ATOM 697 C C . MET A 1 88 ? 0.853 -12.251 -6.537 1.00 96.69 88 MET A C 1
ATOM 699 O O . MET A 1 88 ? 0.238 -11.587 -7.371 1.00 96.69 88 MET A O 1
ATOM 703 N N . VAL A 1 89 ? 0.213 -12.958 -5.594 1.00 97.50 89 VAL A N 1
ATOM 704 C CA . VAL A 1 89 ? -1.244 -12.860 -5.374 1.00 97.50 89 VAL A CA 1
ATOM 705 C C . VAL A 1 89 ? -1.604 -11.451 -4.900 1.00 97.50 89 VAL A C 1
ATOM 707 O O . VAL A 1 89 ? -2.548 -10.842 -5.395 1.00 97.50 89 VAL A O 1
ATOM 710 N N . LEU A 1 90 ? -0.811 -10.896 -3.979 1.00 97.94 90 LEU A N 1
ATOM 711 C CA . LEU A 1 90 ? -0.875 -9.478 -3.619 1.00 97.94 90 LEU A CA 1
ATOM 712 C C . LEU A 1 90 ? -0.021 -8.689 -4.615 1.00 97.94 90 LEU A C 1
ATOM 714 O O . LEU A 1 90 ? 1.203 -8.659 -4.482 1.00 97.94 90 LEU A O 1
ATOM 718 N N . GLN A 1 91 ? -0.660 -8.090 -5.621 1.00 96.81 91 GLN A N 1
ATOM 719 C CA . GLN A 1 91 ? 0.015 -7.474 -6.770 1.00 96.81 91 GLN A CA 1
ATOM 720 C C . GLN A 1 91 ? 0.683 -6.132 -6.422 1.00 96.81 91 GLN A C 1
ATOM 722 O O . GLN A 1 91 ? 1.876 -5.949 -6.690 1.00 96.81 91 GLN A O 1
ATOM 727 N N . ASN A 1 92 ? -0.051 -5.208 -5.793 1.00 96.75 92 ASN A N 1
ATOM 728 C CA . ASN A 1 92 ? 0.482 -3.908 -5.373 1.00 96.75 92 ASN A CA 1
ATOM 729 C C . ASN A 1 92 ? 1.271 -3.996 -4.057 1.00 96.75 92 ASN A C 1
ATOM 731 O O . ASN A 1 92 ? 1.661 -5.074 -3.609 1.00 96.75 92 ASN A O 1
ATOM 735 N N . VAL A 1 93 ? 1.563 -2.843 -3.453 1.00 97.25 93 VAL A N 1
ATOM 736 C CA . VAL A 1 93 ? 2.124 -2.755 -2.102 1.00 97.25 93 VAL A CA 1
ATOM 737 C C . VAL A 1 93 ? 0.960 -2.571 -1.126 1.00 97.25 93 VAL A C 1
ATOM 739 O O . VAL A 1 93 ? 0.556 -1.432 -0.872 1.00 97.25 93 VAL A O 1
ATOM 742 N N . PRO A 1 94 ? 0.373 -3.659 -0.595 1.00 96.50 94 PRO A N 1
ATOM 743 C CA . PRO A 1 94 ? -0.704 -3.529 0.366 1.00 96.50 94 PRO A CA 1
ATOM 744 C C . PRO A 1 94 ? -0.165 -2.996 1.695 1.00 96.50 94 PRO A C 1
ATOM 746 O O . PRO A 1 94 ? 1.029 -3.075 1.996 1.00 96.50 94 PRO A O 1
ATOM 749 N N . THR A 1 95 ? -1.063 -2.466 2.517 1.00 98.00 95 THR A N 1
ATOM 750 C CA . THR A 1 95 ? -0.699 -1.808 3.777 1.00 98.00 95 THR A CA 1
ATOM 751 C C . THR A 1 95 ? -1.538 -2.333 4.925 1.00 98.00 95 THR A C 1
ATOM 753 O O . THR A 1 95 ? -2.758 -2.427 4.810 1.00 98.00 95 THR A O 1
ATOM 756 N N . VAL A 1 96 ? -0.879 -2.642 6.042 1.00 98.31 96 VAL A N 1
ATOM 757 C CA . VAL A 1 96 ? -1.525 -2.956 7.321 1.00 98.31 96 VAL A CA 1
ATOM 758 C C . VAL A 1 96 ? -1.498 -1.689 8.169 1.00 98.31 96 VAL A C 1
ATOM 760 O O . VAL A 1 96 ? -0.428 -1.177 8.497 1.00 98.31 96 VAL A O 1
ATOM 763 N N . ARG A 1 97 ? -2.671 -1.145 8.483 1.00 98.12 97 ARG A N 1
ATOM 764 C CA . ARG A 1 97 ? -2.83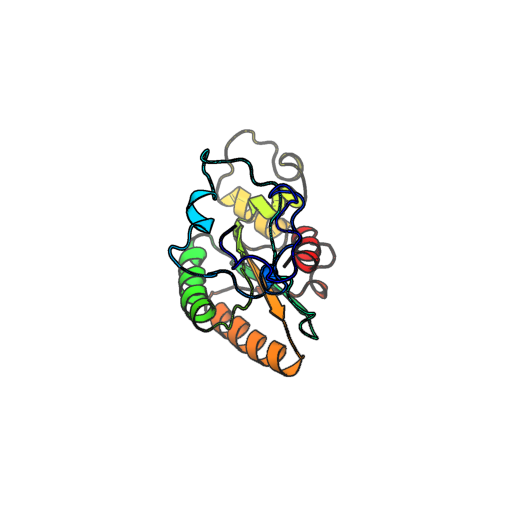9 0.145 9.158 1.00 98.12 97 ARG A CA 1
ATOM 765 C C . ARG A 1 97 ? -3.436 -0.073 10.541 1.00 98.12 97 ARG A C 1
ATOM 767 O O . ARG A 1 97 ? -4.410 -0.805 10.693 1.00 98.12 97 ARG A O 1
ATOM 774 N N . HIS A 1 98 ? -2.847 0.557 11.551 1.00 98.44 98 HIS A N 1
ATOM 775 C CA . HIS A 1 98 ? -3.408 0.561 12.900 1.00 98.44 98 HIS A CA 1
ATOM 776 C C . HIS A 1 98 ? -4.683 1.415 12.934 1.00 98.44 98 HIS A C 1
ATOM 778 O O . HIS A 1 98 ? -4.731 2.452 12.267 1.00 98.44 98 HIS A O 1
ATOM 784 N N . VAL A 1 99 ? -5.676 1.041 13.750 1.00 97.81 99 VAL A N 1
ATOM 785 C CA . VAL A 1 99 ? -6.972 1.746 13.843 1.00 97.81 99 VAL A CA 1
ATOM 786 C C . VAL A 1 99 ? -6.836 3.262 14.017 1.00 97.81 99 VAL A C 1
ATOM 788 O O . VAL A 1 99 ? -7.576 4.027 13.406 1.00 97.81 99 VAL A O 1
ATOM 791 N N . LEU A 1 100 ? -5.848 3.728 14.788 1.00 97.50 100 LEU A N 1
ATOM 792 C CA . LEU A 1 100 ? -5.648 5.165 15.012 1.00 97.50 100 LEU A CA 1
ATOM 793 C C . LEU A 1 100 ? -5.264 5.947 13.759 1.00 97.50 100 LEU A C 1
ATOM 795 O O . LEU A 1 100 ? -5.592 7.127 13.677 1.00 97.50 100 LEU A O 1
ATOM 799 N N . LEU A 1 101 ? -4.576 5.321 12.801 1.00 97.50 101 LEU A N 1
ATOM 800 C CA . LEU A 1 101 ? -4.224 5.992 11.553 1.00 97.50 101 LEU A CA 1
ATOM 801 C C . LEU A 1 101 ? -5.483 6.272 10.725 1.00 97.50 101 LEU A C 1
ATOM 803 O O . LEU A 1 101 ? -5.621 7.356 10.167 1.00 97.50 101 LEU A O 1
ATOM 807 N N . ASP A 1 102 ? -6.418 5.324 10.689 1.00 96.75 102 ASP A N 1
ATOM 808 C CA . ASP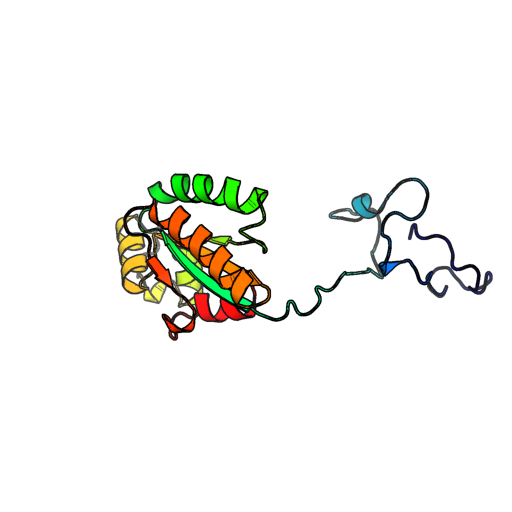 A 1 102 ? -7.689 5.494 9.981 1.00 96.75 102 ASP A CA 1
ATOM 809 C C . ASP A 1 102 ? -8.633 6.427 10.749 1.00 96.75 102 ASP A C 1
ATOM 811 O O . ASP A 1 102 ? -9.234 7.323 10.156 1.00 96.75 102 ASP A O 1
ATOM 815 N N . ALA A 1 103 ? -8.679 6.315 12.080 1.00 96.19 103 ALA A N 1
ATOM 816 C CA . ALA A 1 103 ? -9.436 7.231 12.929 1.00 96.19 103 ALA A CA 1
ATOM 817 C C . ALA A 1 103 ? -8.979 8.690 12.755 1.00 96.19 103 ALA A C 1
ATOM 819 O O . ALA A 1 103 ? -9.821 9.581 12.664 1.00 96.19 103 ALA A O 1
ATOM 820 N N . ALA A 1 104 ? -7.666 8.931 12.644 1.00 95.88 104 ALA A N 1
ATOM 821 C CA . ALA A 1 104 ? -7.100 10.263 12.428 1.00 95.88 104 ALA A CA 1
ATOM 822 C C . ALA A 1 104 ? -7.472 10.870 11.063 1.00 95.88 104 ALA A C 1
ATOM 824 O O . ALA A 1 104 ? -7.563 12.090 10.948 1.00 95.88 104 ALA A O 1
ATOM 825 N N . VAL A 1 105 ? -7.729 10.041 10.043 1.00 94.56 105 VAL A N 1
ATOM 826 C CA . VAL A 1 105 ? -8.286 10.500 8.756 1.00 94.56 105 VAL A CA 1
ATOM 827 C C . VAL A 1 105 ? -9.761 10.893 8.909 1.00 94.56 105 VAL A C 1
ATOM 829 O O . VAL A 1 105 ? -10.216 11.850 8.292 1.00 94.56 105 VAL A O 1
ATOM 832 N N . MET A 1 106 ? -10.514 10.185 9.756 1.00 91.00 106 MET A N 1
ATOM 833 C CA . MET A 1 106 ? -11.957 10.393 9.957 1.00 91.00 106 MET A CA 1
ATOM 834 C C . MET A 1 106 ? -12.309 11.484 10.985 1.00 91.00 106 MET A C 1
ATOM 836 O O . MET A 1 106 ? -13.486 11.847 11.148 1.00 91.00 106 MET A O 1
ATOM 840 N N . GLY A 1 107 ? -11.325 11.996 11.722 1.00 92.06 107 GLY A N 1
ATOM 841 C CA . GLY A 1 107 ? -11.512 13.105 12.647 1.00 92.06 107 GLY A CA 1
ATOM 842 C C . GLY A 1 107 ? -10.341 13.336 13.592 1.00 92.06 107 GLY A C 1
ATOM 843 O O . GLY A 1 107 ? -9.455 12.501 13.759 1.00 92.06 107 GLY A O 1
ATOM 844 N N . SER A 1 108 ? -10.367 14.490 14.256 1.00 93.94 108 SER A N 1
ATOM 845 C CA . SER A 1 108 ? -9.417 14.799 15.320 1.00 93.94 108 SER A CA 1
ATOM 846 C C . SER A 1 108 ? -9.648 13.911 16.545 1.00 93.94 108 SER A C 1
ATOM 848 O O . SER A 1 108 ? -10.734 13.371 16.765 1.00 93.94 108 SER A O 1
ATOM 850 N N . ARG A 1 109 ? -8.620 13.805 17.391 1.00 93.50 109 ARG A N 1
ATOM 851 C CA . ARG A 1 109 ? -8.662 13.042 18.645 1.00 93.50 109 ARG A CA 1
ATOM 852 C C . ARG A 1 109 ? -9.868 13.391 19.526 1.00 93.50 109 ARG A C 1
ATOM 854 O O . ARG A 1 109 ? -10.475 12.480 20.085 1.00 93.50 109 ARG A O 1
ATOM 861 N N . ASP A 1 110 ? -10.240 14.668 19.593 1.00 93.94 110 ASP A N 1
ATOM 862 C CA . ASP A 1 110 ? -11.334 15.165 20.441 1.00 93.94 110 ASP A CA 1
ATOM 863 C C . ASP A 1 110 ? -12.712 14.594 20.052 1.00 93.94 110 ASP A C 1
ATOM 865 O O . ASP A 1 110 ? -13.625 14.552 20.874 1.00 93.94 110 ASP A O 1
ATOM 869 N N . LYS A 1 111 ? -12.865 14.081 18.820 1.00 92.50 111 LYS A N 1
ATOM 870 C CA . LYS A 1 111 ? -14.069 13.356 18.362 1.00 92.50 111 LYS A CA 1
ATOM 871 C C . LYS A 1 111 ? -14.207 11.963 19.000 1.00 92.50 111 LYS A C 1
ATOM 873 O O . LYS A 1 111 ? -15.289 11.363 18.968 1.00 92.50 111 LYS A O 1
ATOM 878 N N . PHE A 1 112 ? -13.110 11.428 19.532 1.00 92.06 112 PHE A N 1
ATOM 879 C CA . PHE A 1 112 ? -13.018 10.072 20.072 1.00 92.06 112 PHE A CA 1
ATOM 880 C C . PHE A 1 112 ? -12.785 10.054 21.582 1.00 92.06 112 PHE A C 1
ATOM 882 O O . PHE A 1 112 ? -13.338 9.197 22.260 1.00 92.06 112 PHE A O 1
ATOM 889 N N . THR A 1 113 ? -12.003 10.989 22.123 1.00 91.38 113 THR A N 1
ATOM 890 C CA . THR A 1 113 ? -11.720 11.063 23.561 1.00 91.38 113 THR A CA 1
ATOM 891 C C . THR A 1 113 ? -11.382 12.488 23.990 1.00 91.38 113 THR A C 1
ATOM 893 O O . THR A 1 113 ? -10.838 13.268 23.216 1.00 91.38 113 THR A O 1
ATOM 896 N N . THR A 1 114 ? -11.635 12.816 25.254 1.00 92.00 114 THR A N 1
ATOM 897 C CA . THR A 1 114 ? -11.156 14.054 25.893 1.00 92.00 114 THR A CA 1
ATOM 898 C C . THR A 1 114 ? -9.834 13.849 26.645 1.00 92.00 114 THR A C 1
ATOM 900 O O . THR A 1 114 ? -9.241 14.801 27.159 1.00 92.00 114 THR A O 1
ATOM 903 N N . SER A 1 115 ? -9.342 12.605 26.722 1.00 91.06 115 SER A N 1
ATOM 904 C CA . SER A 1 115 ? -8.113 12.259 27.432 1.00 91.06 115 SER A CA 1
ATOM 905 C C . SER A 1 115 ? -6.870 12.762 26.696 1.00 91.06 115 SER A C 1
ATOM 907 O O . SER A 1 115 ? -6.646 12.468 25.517 1.00 91.06 115 SER A O 1
ATOM 909 N N . LYS A 1 116 ? -5.988 13.448 27.432 1.00 92.75 116 LYS A N 1
ATOM 910 C CA . LYS A 1 116 ? -4.658 13.872 26.955 1.00 92.75 116 LYS A CA 1
ATOM 911 C C . LYS A 1 116 ? -3.571 12.802 27.124 1.00 92.75 116 LYS A C 1
ATOM 913 O O . LYS A 1 116 ? -2.429 13.035 26.743 1.00 92.75 116 LYS A O 1
ATOM 918 N N . LYS A 1 117 ? -3.896 11.653 27.721 1.00 95.06 117 LYS A N 1
ATOM 919 C CA . LYS A 1 117 ? -2.960 10.532 27.907 1.00 95.06 117 LYS A CA 1
ATOM 920 C C . LYS A 1 117 ? -2.986 9.601 26.688 1.00 95.06 117 LYS A C 1
ATOM 922 O O . LYS A 1 117 ? -3.975 9.621 25.955 1.00 95.06 117 LYS A O 1
ATOM 927 N N . PRO A 1 118 ? -1.952 8.770 26.469 1.00 96.38 118 PRO A N 1
ATOM 928 C CA . PRO A 1 118 ? -2.042 7.667 25.516 1.00 96.38 118 PRO A CA 1
ATOM 929 C C . PRO A 1 118 ? -3.308 6.835 25.755 1.00 96.38 118 PRO A C 1
ATOM 931 O O . PRO A 1 118 ? -3.688 6.615 26.906 1.00 96.38 118 PRO A O 1
ATOM 934 N N . LEU A 1 119 ? -3.967 6.430 24.668 1.00 95.75 119 LEU A N 1
ATOM 935 C CA . LEU A 1 119 ? -5.174 5.606 24.741 1.00 95.75 119 LEU A CA 1
ATOM 936 C C . LEU A 1 119 ? -4.812 4.212 25.233 1.00 95.75 119 LEU A C 1
ATOM 938 O O . LEU A 1 119 ? -3.801 3.655 24.805 1.00 95.75 119 LEU A O 1
ATOM 942 N N . ASN A 1 120 ? -5.637 3.662 26.114 1.00 96.12 120 ASN A N 1
ATOM 943 C CA . ASN A 1 120 ? -5.514 2.268 26.520 1.00 96.12 120 ASN A CA 1
ATOM 944 C C . ASN A 1 120 ? -6.210 1.332 25.516 1.00 96.12 120 ASN A C 1
ATOM 946 O O . ASN A 1 120 ? -6.930 1.779 24.621 1.00 96.12 120 ASN A O 1
ATOM 950 N N . ASP A 1 121 ? -6.015 0.023 25.680 1.00 97.00 121 ASP A N 1
ATOM 951 C CA . ASP A 1 121 ? -6.553 -0.973 24.750 1.00 97.00 121 ASP A CA 1
ATOM 952 C C . ASP A 1 121 ? -8.071 -0.945 24.636 1.00 97.00 121 ASP A C 1
ATOM 954 O O . ASP A 1 121 ? -8.586 -1.085 23.532 1.00 97.00 121 ASP A O 1
ATOM 958 N N . LYS A 1 122 ? -8.773 -0.690 25.742 1.00 96.12 122 LYS A N 1
ATOM 959 C CA . LYS A 1 122 ? -10.231 -0.616 25.747 1.00 96.12 122 LYS A CA 1
ATOM 960 C C . LYS A 1 122 ? -10.727 0.568 24.916 1.00 96.12 122 LYS A C 1
ATOM 962 O O . LYS A 1 122 ? -11.622 0.400 24.100 1.00 96.12 122 LYS A O 1
ATOM 967 N N . GLU A 1 123 ? -10.126 1.746 25.082 1.00 96.25 123 GLU A N 1
ATOM 968 C CA . GLU A 1 123 ? -10.488 2.933 24.290 1.00 96.25 123 GLU A CA 1
ATOM 969 C C . GLU A 1 123 ? -10.220 2.715 22.791 1.00 96.25 123 GLU A C 1
ATOM 971 O O . GLU A 1 123 ? -10.954 3.201 21.935 1.00 96.25 123 GLU A O 1
ATOM 976 N N . LEU A 1 124 ? -9.162 1.978 22.455 1.00 97.44 124 LEU A N 1
ATOM 977 C CA . LEU A 1 124 ? -8.824 1.644 21.074 1.00 97.44 124 LEU A CA 1
ATOM 978 C C . LEU A 1 124 ? -9.795 0.624 20.458 1.00 97.44 124 LEU A C 1
ATOM 980 O O . LEU A 1 124 ? -10.135 0.745 19.278 1.00 97.44 124 LEU A O 1
ATOM 984 N N . ASP A 1 125 ? -10.281 -0.335 21.245 1.00 96.81 125 ASP A N 1
ATOM 985 C CA . ASP A 1 125 ? -11.333 -1.262 20.820 1.00 96.81 125 ASP A CA 1
ATOM 986 C C . ASP A 1 125 ? -12.669 -0.523 20.629 1.00 96.81 125 ASP A C 1
ATOM 988 O O . ASP A 1 125 ? -13.312 -0.689 19.596 1.00 96.81 125 ASP A O 1
ATOM 992 N N . GLU A 1 126 ? -13.025 0.398 21.533 1.00 96.12 126 GLU A N 1
ATOM 993 C CA . GLU A 1 126 ? -14.210 1.264 21.405 1.00 96.12 126 GLU A CA 1
ATOM 994 C C . GLU A 1 126 ? -14.159 2.127 20.124 1.00 96.12 126 GLU A C 1
ATOM 996 O O . GLU A 1 126 ? -15.169 2.295 19.434 1.00 96.12 126 GLU A O 1
ATOM 1001 N N . ILE A 1 127 ? -12.983 2.656 19.759 1.00 96.25 127 ILE A N 1
ATOM 1002 C CA . ILE A 1 127 ? -12.791 3.375 18.486 1.00 96.25 127 ILE A CA 1
ATOM 1003 C C . ILE A 1 127 ? -12.952 2.427 17.292 1.00 96.25 127 ILE A C 1
ATOM 1005 O O . ILE A 1 127 ? -13.599 2.801 16.313 1.00 96.25 127 ILE A O 1
ATOM 1009 N N . SER A 1 128 ? -12.384 1.220 17.366 1.00 96.56 128 SER A N 1
ATOM 1010 C CA . SER A 1 128 ? -12.491 0.211 16.302 1.00 96.56 128 SER A CA 1
ATOM 1011 C C . SER A 1 128 ? -13.958 -0.138 16.036 1.00 96.56 128 SER A C 1
ATOM 1013 O O . SER A 1 128 ? -14.416 -0.061 14.896 1.00 96.56 128 SER A O 1
ATOM 1015 N N . GLU A 1 129 ? -14.728 -0.402 17.094 1.00 95.69 129 GLU A N 1
ATOM 1016 C CA . GLU A 1 129 ? -16.165 -0.683 17.019 1.00 95.69 129 GLU A CA 1
ATOM 1017 C C . GLU A 1 129 ? -16.958 0.497 16.447 1.00 95.69 129 GLU A C 1
ATOM 1019 O O . GLU A 1 129 ? -17.750 0.316 15.520 1.00 95.69 129 GLU A O 1
ATOM 1024 N N . LYS A 1 130 ? -16.710 1.721 16.937 1.00 94.50 130 LYS A N 1
ATOM 1025 C CA . LYS A 1 130 ? -17.391 2.941 16.467 1.00 94.50 130 LYS A CA 1
ATOM 1026 C C . LYS A 1 130 ? -17.184 3.195 14.973 1.00 94.50 130 LYS A C 1
ATOM 1028 O O . LYS A 1 130 ? -18.066 3.754 14.325 1.00 94.50 130 LYS A O 1
ATOM 1033 N N . LEU A 1 131 ? -16.020 2.825 14.442 1.00 94.81 131 LEU A N 1
ATOM 1034 C CA . LEU A 1 131 ? -15.670 2.999 13.032 1.00 94.81 131 LEU A CA 1
ATOM 1035 C C . LEU A 1 131 ? -15.994 1.769 12.172 1.00 94.81 131 LEU A C 1
ATOM 1037 O O . LEU A 1 131 ? -15.759 1.804 10.966 1.00 94.81 131 LEU A O 1
ATOM 1041 N N . ASN A 1 132 ? -16.529 0.697 12.769 1.00 96.19 132 ASN A N 1
ATOM 1042 C CA . ASN A 1 132 ? -16.706 -0.612 12.132 1.00 96.19 132 ASN A CA 1
ATOM 1043 C C . ASN A 1 132 ? -15.412 -1.122 11.461 1.00 96.19 132 ASN A C 1
ATOM 1045 O O . ASN A 1 132 ? -15.429 -1.703 10.375 1.00 96.19 132 ASN A O 1
ATOM 1049 N N . LEU A 1 133 ? -14.280 -0.877 12.121 1.00 97.56 133 LEU A N 1
ATOM 1050 C CA . LEU A 1 133 ? -12.943 -1.289 11.713 1.00 97.56 133 LEU A CA 1
ATOM 1051 C C . LEU A 1 133 ? -12.407 -2.379 12.644 1.00 97.56 133 LEU A C 1
ATOM 1053 O O . LEU A 1 133 ? -12.936 -2.630 13.726 1.00 97.56 133 LEU A O 1
ATOM 1057 N N . GLY A 1 134 ? -11.329 -3.028 12.216 1.00 98.12 134 GLY A N 1
ATOM 1058 C CA . GLY A 1 134 ? -10.524 -3.868 13.092 1.00 98.12 134 GLY A CA 1
ATOM 1059 C C . GLY A 1 134 ? -9.518 -3.034 13.878 1.00 98.12 134 GLY A C 1
ATOM 1060 O O . GLY A 1 134 ? -9.253 -1.872 13.547 1.00 98.12 134 GLY A O 1
ATOM 1061 N N . ARG A 1 135 ? -8.883 -3.665 14.871 1.00 98.31 135 ARG A N 1
ATOM 1062 C CA . ARG A 1 135 ? -7.702 -3.105 15.535 1.00 98.31 135 ARG A CA 1
ATOM 1063 C C . ARG A 1 135 ? -6.567 -2.853 14.537 1.00 98.31 135 ARG A C 1
ATOM 1065 O O . ARG A 1 135 ? -5.851 -1.851 14.629 1.00 98.31 135 ARG A O 1
ATOM 1072 N N . TRP A 1 136 ? -6.475 -3.739 13.547 1.00 98.69 136 TRP A N 1
ATOM 1073 C CA . TRP A 1 136 ? -5.638 -3.617 12.362 1.00 98.69 136 TRP A CA 1
ATOM 1074 C C . TRP A 1 136 ? -6.501 -3.711 11.102 1.00 98.69 136 TRP A C 1
ATOM 1076 O O . TRP A 1 136 ? -7.465 -4.469 11.051 1.00 98.69 136 TRP A O 1
ATOM 1086 N N . ASN A 1 137 ? -6.152 -2.947 10.073 1.00 98.62 137 ASN A N 1
ATOM 1087 C CA . ASN A 1 137 ? -6.916 -2.850 8.832 1.00 98.62 137 ASN A CA 1
ATOM 1088 C C . ASN A 1 137 ? -5.978 -3.047 7.645 1.00 98.62 137 ASN A C 1
ATOM 1090 O O . ASN A 1 137 ? -5.013 -2.300 7.470 1.00 98.62 137 ASN A O 1
ATOM 1094 N N . PHE A 1 138 ? -6.230 -4.081 6.851 1.00 98.62 138 PHE A N 1
ATOM 1095 C CA . PHE A 1 138 ? -5.420 -4.428 5.694 1.00 98.62 138 PHE A CA 1
ATOM 1096 C C . PHE A 1 138 ? -6.083 -3.925 4.416 1.00 98.62 138 PHE A C 1
ATOM 1098 O O . PHE A 1 138 ? -7.175 -4.364 4.062 1.00 98.62 138 PHE A O 1
ATOM 1105 N N . TYR A 1 139 ? -5.400 -3.016 3.728 1.00 98.69 139 TYR A N 1
ATOM 1106 C CA . TYR A 1 139 ? -5.841 -2.437 2.463 1.00 98.69 139 TYR A CA 1
ATOM 1107 C C . TYR A 1 139 ? -4.977 -2.975 1.329 1.00 98.69 139 TYR A C 1
ATOM 1109 O O . TYR A 1 139 ? -3.745 -2.875 1.387 1.00 98.69 139 TYR A O 1
ATOM 1117 N N . GLY A 1 140 ? -5.624 -3.493 0.291 1.00 98.31 140 GLY A N 1
ATOM 1118 C CA . GLY A 1 140 ? -4.989 -3.975 -0.930 1.00 98.31 140 GLY A CA 1
ATOM 1119 C C . GLY A 1 140 ? -5.882 -3.737 -2.141 1.00 98.31 140 GLY A C 1
ATOM 1120 O O . GLY A 1 140 ? -7.016 -3.276 -2.008 1.00 98.31 140 GLY A O 1
ATOM 1121 N N . ALA A 1 141 ? -5.357 -4.029 -3.327 1.00 98.38 141 ALA A N 1
ATOM 1122 C CA . ALA A 1 141 ? -6.129 -3.948 -4.556 1.00 98.38 141 ALA A CA 1
ATOM 1123 C C . ALA A 1 141 ? -5.727 -5.036 -5.550 1.00 98.38 141 ALA A C 1
ATOM 1125 O O . ALA A 1 141 ? -4.616 -5.570 -5.508 1.00 98.38 141 ALA A O 1
ATOM 1126 N N . LEU A 1 142 ? -6.666 -5.352 -6.437 1.00 98.31 142 LEU A N 1
ATOM 1127 C CA . LEU A 1 142 ? -6.517 -6.320 -7.513 1.00 98.31 142 LEU A CA 1
ATOM 1128 C C . LEU A 1 142 ? -6.608 -5.608 -8.859 1.00 98.31 142 LEU A C 1
ATOM 1130 O O . LEU A 1 142 ? -7.503 -4.790 -9.084 1.00 98.31 142 LEU A O 1
ATOM 1134 N N . TYR A 1 143 ? -5.721 -5.978 -9.773 1.00 98.19 143 TYR A N 1
ATOM 1135 C CA . TYR A 1 143 ? -5.570 -5.373 -11.089 1.00 98.19 143 TYR A CA 1
ATOM 1136 C C . TYR A 1 143 ? -5.695 -6.433 -12.171 1.00 98.19 143 TYR A C 1
ATOM 1138 O O . TYR A 1 143 ? -5.191 -7.553 -12.036 1.00 98.19 143 TYR A O 1
ATOM 1146 N N . GLY A 1 144 ? -6.334 -6.055 -13.271 1.00 97.62 144 GLY A N 1
ATOM 1147 C CA . GLY A 1 144 ? -6.484 -6.908 -14.440 1.00 97.62 144 GLY A CA 1
ATOM 1148 C C . GLY A 1 144 ? -7.934 -7.232 -14.791 1.00 97.62 144 GLY A C 1
ATOM 1149 O O . GLY A 1 144 ? -8.877 -6.748 -14.150 1.00 97.62 144 GLY A O 1
ATOM 1150 N N . PRO A 1 145 ? -8.123 -8.093 -15.804 1.00 98.00 145 PRO A N 1
ATOM 1151 C CA . PRO A 1 145 ? -9.434 -8.576 -16.206 1.00 98.00 145 PRO A CA 1
ATOM 1152 C C . PRO A 1 145 ? -10.194 -9.225 -15.046 1.00 98.00 145 PRO A C 1
ATOM 1154 O O . PRO A 1 145 ? -9.612 -9.872 -14.174 1.00 98.00 145 PRO A O 1
ATOM 1157 N N . GLU A 1 146 ? -11.518 -9.092 -15.062 1.00 98.12 146 GLU A N 1
ATOM 1158 C CA . GLU A 1 146 ? -12.399 -9.591 -14.001 1.00 98.12 146 GLU A CA 1
ATOM 1159 C C . GLU A 1 146 ? -12.189 -11.075 -13.632 1.00 98.12 146 GLU A C 1
ATOM 1161 O O . GLU A 1 146 ? -12.138 -11.355 -12.434 1.00 98.12 146 GLU A O 1
ATOM 1166 N N . PRO A 1 147 ? -11.989 -12.026 -14.573 1.00 98.19 147 PRO A N 1
ATOM 1167 C CA . PRO A 1 147 ? -11.752 -13.426 -14.208 1.00 98.19 147 PRO A CA 1
ATOM 1168 C C . PRO A 1 147 ? -10.503 -13.625 -13.339 1.00 98.19 147 PRO A C 1
ATOM 1170 O O . PRO A 1 147 ? -10.528 -14.419 -12.403 1.00 98.19 147 PRO A O 1
ATOM 1173 N N . ILE A 1 148 ? -9.430 -12.871 -13.607 1.00 97.69 148 ILE A N 1
ATOM 1174 C CA . ILE A 1 148 ? -8.188 -12.932 -12.825 1.00 97.69 148 ILE A CA 1
ATOM 1175 C C . ILE A 1 148 ? -8.415 -12.346 -11.433 1.00 97.69 148 ILE A C 1
ATOM 1177 O O . ILE A 1 148 ? -8.062 -12.975 -10.437 1.00 97.69 148 ILE A O 1
ATOM 1181 N N . ARG A 1 149 ? -9.061 -11.174 -11.355 1.00 98.12 149 ARG A N 1
ATOM 1182 C CA . ARG A 1 149 ? -9.367 -10.533 -10.069 1.00 98.12 149 ARG A CA 1
ATOM 1183 C C . ARG A 1 149 ? -10.272 -11.406 -9.201 1.00 98.12 149 ARG A C 1
ATOM 1185 O O . ARG A 1 149 ? -10.031 -11.497 -8.006 1.00 98.12 149 ARG A O 1
ATOM 1192 N N . LYS A 1 150 ? -11.262 -12.090 -9.781 1.00 98.25 150 LYS A N 1
ATOM 1193 C CA . LYS A 1 150 ? -12.139 -13.015 -9.045 1.00 98.25 150 LYS A CA 1
ATOM 1194 C C . LYS A 1 150 ? -11.360 -14.155 -8.389 1.00 98.25 150 LYS A C 1
ATOM 1196 O O . LYS A 1 150 ? -11.484 -14.343 -7.186 1.00 98.25 150 LYS A O 1
ATOM 1201 N N . VAL A 1 151 ? -10.508 -14.844 -9.148 1.00 98.19 151 VAL A N 1
ATOM 1202 C CA . VAL A 1 151 ? -9.693 -15.949 -8.613 1.00 98.19 151 VAL A CA 1
ATOM 1203 C C . VAL A 1 151 ? -8.713 -15.452 -7.546 1.00 98.19 151 VAL A C 1
ATOM 1205 O O . VAL A 1 151 ? -8.589 -16.059 -6.487 1.00 98.19 151 VAL A O 1
ATOM 1208 N N . MET A 1 152 ? -8.035 -14.324 -7.783 1.00 98.19 152 MET A N 1
ATOM 1209 C CA . MET A 1 152 ? -7.128 -13.745 -6.784 1.00 98.19 152 MET A CA 1
ATOM 1210 C C . MET A 1 152 ? -7.868 -13.337 -5.507 1.00 98.19 152 MET A C 1
ATOM 1212 O O . MET A 1 152 ? -7.364 -13.560 -4.408 1.00 98.19 152 MET A O 1
ATOM 1216 N N . TRP A 1 153 ? -9.070 -12.773 -5.642 1.00 98.62 153 TRP A N 1
ATOM 1217 C CA . TRP A 1 153 ? -9.902 -12.405 -4.504 1.00 98.62 153 TRP A CA 1
ATOM 1218 C C . TRP A 1 153 ? -10.307 -13.615 -3.665 1.00 98.62 153 TRP A C 1
ATOM 1220 O O . TRP A 1 153 ? -10.212 -13.546 -2.443 1.00 98.62 153 TRP A O 1
ATOM 1230 N N . GLU A 1 154 ? -10.709 -14.721 -4.295 1.00 98.56 154 GLU A N 1
ATOM 1231 C CA . GLU A 1 154 ? -11.034 -15.969 -3.594 1.00 98.56 154 GLU A CA 1
ATOM 1232 C C . GLU A 1 154 ? -9.842 -16.461 -2.769 1.00 98.56 154 GLU A C 1
ATOM 1234 O O . GLU A 1 154 ? -9.979 -16.678 -1.568 1.00 98.56 154 GLU A O 1
ATOM 1239 N N . VAL A 1 155 ? -8.644 -16.504 -3.362 1.00 98.56 155 VAL A N 1
ATOM 1240 C CA . VAL A 1 155 ? -7.419 -16.911 -2.653 1.00 98.56 155 VAL A CA 1
ATOM 1241 C C . VAL A 1 155 ? -7.118 -15.997 -1.461 1.00 98.56 155 VAL A C 1
ATOM 1243 O O . VAL A 1 155 ? -6.793 -16.481 -0.375 1.00 98.56 155 VAL A O 1
ATOM 1246 N N . VAL A 1 156 ? -7.229 -14.675 -1.635 1.00 98.62 156 VAL A N 1
ATOM 1247 C CA . VAL A 1 156 ? -7.014 -13.707 -0.546 1.00 98.62 156 VAL A CA 1
ATOM 1248 C C . VAL A 1 156 ? -8.048 -13.907 0.562 1.00 98.62 156 VAL A C 1
ATOM 1250 O O . VAL A 1 156 ? -7.685 -13.992 1.737 1.00 98.62 156 VAL A O 1
ATOM 1253 N N . LYS A 1 157 ? -9.329 -14.001 0.203 1.00 98.56 157 LYS A N 1
ATOM 1254 C CA . LYS A 1 157 ? -10.429 -14.148 1.155 1.00 98.56 157 LYS A CA 1
ATOM 1255 C C . LYS A 1 157 ? -10.318 -15.451 1.941 1.00 98.56 157 LYS A C 1
ATOM 1257 O O . LYS A 1 157 ? -10.443 -15.424 3.166 1.00 98.56 157 LYS A O 1
ATOM 1262 N N . ASP A 1 158 ? -10.029 -16.562 1.275 1.00 98.62 158 ASP A N 1
ATOM 1263 C CA . ASP A 1 158 ? -9.873 -17.872 1.909 1.00 98.62 158 ASP A CA 1
ATOM 1264 C C . ASP A 1 158 ? -8.700 -17.877 2.891 1.00 98.62 158 ASP A C 1
ATOM 1266 O O . ASP A 1 158 ? -8.841 -18.323 4.032 1.00 98.62 158 ASP A O 1
ATOM 1270 N N . ALA A 1 159 ? -7.560 -17.302 2.498 1.00 98.50 159 ALA A N 1
ATOM 1271 C CA . ALA A 1 159 ? -6.381 -17.235 3.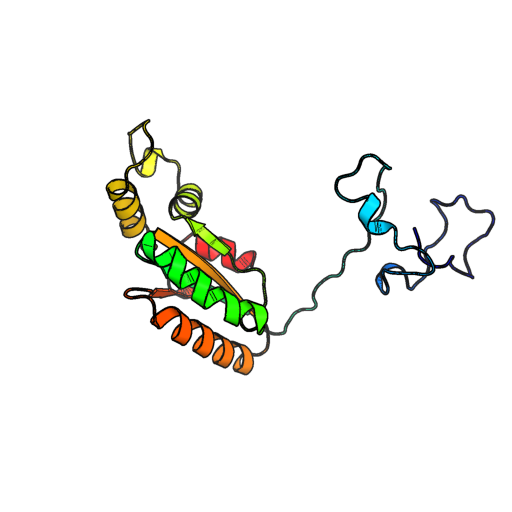355 1.00 98.50 159 ALA A CA 1
ATOM 1272 C C . ALA A 1 159 ? -6.632 -16.399 4.624 1.00 98.50 159 ALA A C 1
ATOM 1274 O O . ALA A 1 159 ? -6.321 -16.834 5.734 1.00 98.50 159 ALA A O 1
ATOM 1275 N N . PHE A 1 160 ? -7.238 -15.217 4.484 1.00 98.62 160 PHE A N 1
ATOM 1276 C CA . PHE A 1 160 ? -7.545 -14.342 5.621 1.00 98.62 160 PHE A CA 1
ATOM 1277 C C . PHE A 1 160 ? -8.721 -14.835 6.476 1.00 98.62 160 PHE A C 1
ATOM 1279 O O . PHE A 1 160 ? -8.818 -14.454 7.643 1.00 98.62 160 PHE A O 1
ATOM 1286 N N . SER A 1 161 ? -9.569 -15.728 5.957 1.00 98.44 161 SER A N 1
ATOM 1287 C CA . SER A 1 161 ? -10.654 -16.354 6.731 1.00 98.44 161 SER A CA 1
ATOM 1288 C C . SER A 1 161 ? -10.141 -17.260 7.858 1.00 98.44 161 SER A C 1
ATOM 1290 O O . SER A 1 161 ? -10.895 -17.591 8.772 1.00 98.44 161 SER A O 1
ATOM 1292 N N . ALA A 1 162 ? -8.851 -17.615 7.854 1.00 98.38 162 ALA A N 1
ATOM 1293 C CA . ALA A 1 162 ? -8.201 -18.292 8.974 1.00 98.38 162 ALA A CA 1
ATOM 1294 C C . ALA A 1 162 ? -8.103 -17.425 10.248 1.00 98.38 162 ALA A C 1
ATOM 1296 O O . ALA A 1 162 ? -7.831 -17.963 11.324 1.00 98.38 162 ALA A O 1
ATOM 1297 N N . ILE A 1 163 ? -8.296 -16.102 10.150 1.00 98.50 163 ILE A N 1
ATOM 1298 C CA . ILE A 1 163 ? -8.323 -15.184 11.295 1.00 98.50 163 ILE A CA 1
ATOM 1299 C C . ILE A 1 163 ? -9.764 -15.093 11.829 1.00 98.50 163 ILE A C 1
ATOM 1301 O O . ILE A 1 163 ? -10.646 -14.575 11.134 1.00 98.50 163 ILE A O 1
ATOM 1305 N N . PRO A 1 164 ? -10.040 -15.540 13.069 1.00 98.25 164 PRO A N 1
ATOM 1306 C CA . PRO A 1 164 ? -11.391 -15.507 13.619 1.00 98.25 164 PRO A CA 1
ATOM 1307 C C . PRO A 1 164 ? -11.942 -14.081 13.718 1.00 98.25 164 PRO A C 1
ATOM 1309 O O . PRO A 1 164 ? -11.396 -13.242 14.431 1.00 98.25 164 PRO A O 1
ATOM 1312 N N . GLY A 1 165 ? -13.067 -13.827 13.048 1.00 97.44 165 GLY A N 1
ATOM 1313 C CA . GLY A 1 165 ? -13.736 -12.524 13.060 1.00 97.44 165 GLY A CA 1
ATOM 1314 C C . GLY A 1 165 ? -13.200 -11.519 12.039 1.00 97.44 165 GLY A C 1
ATOM 1315 O O . GLY A 1 165 ? -13.634 -10.367 12.069 1.00 97.44 165 GLY A O 1
ATOM 1316 N N . ALA A 1 166 ? -12.302 -11.930 11.134 1.00 98.38 166 ALA A N 1
ATOM 1317 C CA . ALA A 1 166 ? -11.961 -11.111 9.979 1.00 98.38 166 ALA A CA 1
ATOM 1318 C C . ALA A 1 166 ? -13.206 -10.839 9.120 1.00 98.38 166 ALA A C 1
ATOM 1320 O O . ALA A 1 166 ? -14.038 -11.723 8.902 1.00 98.38 166 ALA A O 1
ATOM 1321 N N . LYS A 1 167 ? -13.336 -9.601 8.640 1.00 98.50 167 LYS A N 1
ATOM 1322 C CA . LYS A 1 167 ? -14.413 -9.182 7.735 1.00 98.50 167 LYS A CA 1
ATOM 1323 C C . LYS A 1 167 ? -13.812 -8.544 6.495 1.00 98.50 167 LYS A C 1
ATOM 1325 O O . LYS A 1 167 ? -12.719 -7.984 6.553 1.00 98.50 167 LYS A O 1
ATOM 1330 N N . PHE A 1 168 ? -14.543 -8.645 5.396 1.00 98.62 168 PHE A N 1
ATOM 1331 C CA . PHE A 1 168 ? -14.096 -8.279 4.060 1.00 98.62 168 PHE A CA 1
ATOM 1332 C C . PHE A 1 168 ? -15.076 -7.273 3.487 1.00 98.62 168 PHE A C 1
ATOM 1334 O O . PHE A 1 168 ? -16.279 -7.528 3.517 1.00 98.62 168 PHE A O 1
ATOM 1341 N N . TYR A 1 169 ? -14.555 -6.170 2.970 1.00 98.50 169 TYR A N 1
ATOM 1342 C CA . TYR A 1 169 ? -15.358 -5.087 2.429 1.00 98.50 169 TYR A CA 1
ATOM 1343 C C . TYR A 1 169 ? -14.755 -4.598 1.123 1.00 98.50 169 TYR A C 1
ATOM 1345 O O . TYR A 1 169 ? -13.534 -4.448 1.009 1.00 98.50 169 TYR A O 1
ATOM 1353 N N . PHE A 1 170 ? -15.619 -4.304 0.167 1.00 98.31 170 PHE A N 1
ATOM 1354 C CA . PHE A 1 170 ? -15.299 -3.433 -0.949 1.00 98.31 170 PHE A CA 1
ATOM 1355 C C . PHE A 1 170 ? -15.700 -1.984 -0.620 1.00 98.31 170 PHE A C 1
ATOM 1357 O O . PHE A 1 170 ? -16.432 -1.752 0.350 1.00 98.31 170 PHE A O 1
ATOM 1364 N N . PRO A 1 171 ? -15.216 -0.981 -1.375 1.00 97.62 171 PRO A N 1
ATOM 1365 C CA . PRO A 1 171 ? -15.612 0.413 -1.177 1.00 97.62 171 PRO A CA 1
ATOM 1366 C C . PRO A 1 171 ? -17.130 0.612 -1.183 1.00 97.62 171 PRO A C 1
ATOM 1368 O O . PRO A 1 171 ? -17.643 1.420 -0.411 1.00 97.62 171 PRO A O 1
ATOM 1371 N N . GLU A 1 172 ? -17.862 -0.156 -1.990 1.00 97.25 172 GLU A N 1
ATOM 1372 C CA . GLU A 1 172 ? -19.320 -0.079 -2.094 1.00 97.25 172 GLU A CA 1
ATOM 1373 C C . GLU A 1 172 ? -20.029 -0.510 -0.799 1.00 97.25 172 GLU A C 1
ATOM 1375 O O . GLU A 1 172 ? -21.116 -0.017 -0.503 1.00 97.25 172 GLU A O 1
ATOM 1380 N N . ASP A 1 173 ? -19.403 -1.380 0.003 1.00 97.44 173 ASP A N 1
ATOM 1381 C CA . ASP A 1 173 ? -19.947 -1.853 1.282 1.00 97.44 173 ASP A CA 1
ATOM 1382 C C . ASP A 1 173 ? -19.773 -0.822 2.413 1.00 97.44 173 ASP A C 1
ATOM 1384 O O . ASP A 1 173 ? -20.434 -0.906 3.451 1.00 97.44 173 ASP A O 1
ATOM 1388 N N . MET A 1 174 ? -18.865 0.147 2.242 1.00 95.56 174 MET A N 1
ATOM 1389 C CA . MET A 1 174 ? -18.540 1.175 3.236 1.00 95.56 174 MET A CA 1
ATOM 1390 C C . MET A 1 174 ? -18.447 2.579 2.606 1.00 95.56 174 MET A C 1
ATOM 1392 O O . MET A 1 174 ? -17.377 3.204 2.640 1.00 95.56 174 MET A O 1
ATOM 1396 N N . PRO A 1 175 ? -19.556 3.124 2.069 1.00 94.38 175 PRO A N 1
ATOM 1397 C CA . PRO A 1 175 ? -19.556 4.413 1.369 1.00 94.38 175 PRO A CA 1
ATOM 1398 C C . PRO A 1 175 ? -19.121 5.585 2.264 1.00 94.38 175 PRO A C 1
ATOM 1400 O O . PRO A 1 175 ? -18.458 6.508 1.799 1.00 94.38 175 PRO A O 1
ATOM 1403 N N . ASP A 1 176 ? -19.417 5.519 3.566 1.00 92.56 176 ASP A N 1
ATOM 1404 C CA . ASP A 1 176 ? -19.076 6.571 4.534 1.00 92.56 176 ASP A CA 1
ATOM 1405 C C . ASP A 1 176 ? -17.655 6.433 5.121 1.00 92.56 176 ASP A C 1
ATOM 1407 O O . ASP A 1 176 ? -17.192 7.290 5.882 1.00 92.56 176 ASP A O 1
ATOM 1411 N N . ASN A 1 177 ? -16.930 5.356 4.791 1.00 93.44 177 ASN A N 1
ATOM 1412 C CA . ASN A 1 177 ? -15.570 5.137 5.277 1.00 93.44 177 ASN A CA 1
ATOM 1413 C C . ASN A 1 177 ? -14.564 5.928 4.435 1.00 93.44 177 ASN A C 1
ATOM 1415 O O . ASN A 1 177 ? -14.002 5.433 3.460 1.00 93.44 177 ASN A O 1
ATOM 1419 N N . VAL A 1 178 ? -14.288 7.158 4.869 1.00 93.31 178 VAL A N 1
ATOM 1420 C CA . VAL A 1 178 ? -13.364 8.083 4.190 1.00 93.31 178 VAL A CA 1
ATOM 1421 C C . VAL A 1 178 ? -11.989 7.459 3.922 1.00 93.31 178 VAL A C 1
ATOM 1423 O O . VAL A 1 178 ? -11.400 7.716 2.871 1.00 93.31 178 VAL A O 1
ATOM 1426 N N . ALA A 1 179 ? -11.471 6.629 4.835 1.00 93.38 179 ALA A N 1
ATOM 1427 C CA . ALA A 1 179 ? -10.168 5.994 4.659 1.00 93.38 179 ALA A CA 1
ATOM 1428 C C . ALA A 1 179 ? -10.192 5.002 3.487 1.00 93.38 179 ALA A C 1
ATOM 1430 O O . ALA A 1 179 ? -9.346 5.110 2.601 1.00 93.38 179 ALA A O 1
ATOM 1431 N N . LEU A 1 180 ? -11.180 4.102 3.428 1.00 94.50 180 LEU A N 1
ATOM 1432 C CA . LEU A 1 180 ? -11.328 3.151 2.323 1.00 94.50 180 LEU A CA 1
ATOM 1433 C C . LEU A 1 180 ? -11.605 3.858 0.994 1.00 94.50 180 LEU A C 1
ATOM 1435 O O . LEU A 1 180 ? -10.916 3.568 0.023 1.00 94.50 180 LEU A O 1
ATOM 1439 N N . GLN A 1 181 ? -12.512 4.839 0.966 1.00 96.44 181 GLN A N 1
ATOM 1440 C CA . GLN A 1 181 ? -12.803 5.603 -0.257 1.00 96.44 181 GLN A CA 1
ATOM 1441 C C . GLN A 1 181 ? -11.560 6.337 -0.787 1.00 96.44 181 GLN A C 1
ATOM 1443 O O . GLN A 1 181 ? -11.293 6.361 -1.984 1.00 96.44 181 GLN A O 1
ATOM 1448 N N . THR A 1 182 ? -10.734 6.897 0.103 1.00 94.12 182 THR A N 1
ATOM 1449 C CA . THR A 1 182 ? -9.468 7.534 -0.297 1.00 94.12 182 THR A CA 1
ATOM 1450 C C . THR A 1 182 ? -8.452 6.503 -0.792 1.00 94.12 182 THR A C 1
ATOM 1452 O O . THR A 1 182 ? -7.701 6.761 -1.735 1.00 94.12 182 THR A O 1
ATOM 1455 N N . ARG A 1 183 ? -8.392 5.327 -0.155 1.00 93.12 183 ARG A N 1
ATOM 1456 C CA . ARG A 1 183 ? -7.494 4.245 -0.576 1.00 93.12 183 ARG A CA 1
ATOM 1457 C C . ARG A 1 183 ? -7.901 3.658 -1.919 1.00 93.12 183 ARG A C 1
ATOM 1459 O O . ARG A 1 183 ? -7.006 3.379 -2.704 1.00 93.12 183 ARG A O 1
ATOM 1466 N N . ASP A 1 184 ? -9.191 3.583 -2.224 1.00 96.06 184 ASP A N 1
ATOM 1467 C CA . ASP A 1 184 ? -9.686 3.152 -3.532 1.00 96.06 184 ASP A CA 1
ATOM 1468 C C . ASP A 1 184 ? -9.140 4.007 -4.686 1.00 96.06 184 ASP A C 1
ATOM 1470 O O . ASP A 1 184 ? -8.853 3.494 -5.758 1.00 96.06 184 ASP A O 1
ATOM 1474 N N . LEU A 1 185 ? -8.869 5.289 -4.4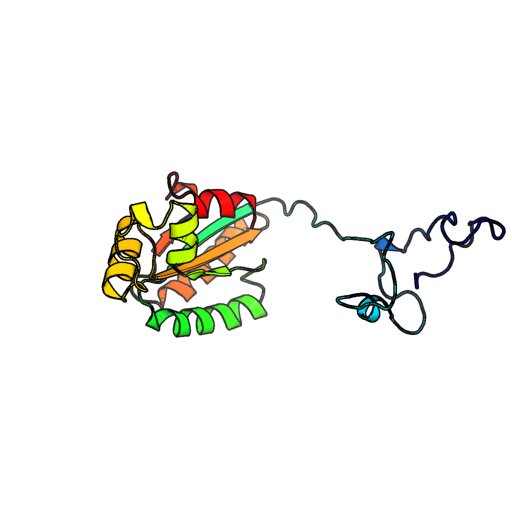57 1.00 92.75 185 LEU A N 1
ATOM 1475 C CA . LEU A 1 185 ? -8.294 6.169 -5.480 1.00 92.75 185 LEU A CA 1
ATOM 1476 C C . LEU A 1 185 ? -6.756 6.168 -5.516 1.00 92.75 185 LEU A C 1
ATOM 1478 O O . LEU A 1 185 ? -6.164 6.819 -6.375 1.00 92.75 185 LEU A O 1
ATOM 1482 N N . THR A 1 186 ? -6.091 5.512 -4.558 1.00 90.19 186 THR A N 1
ATOM 1483 C CA . THR A 1 186 ? -4.644 5.680 -4.302 1.00 90.19 186 THR A CA 1
ATOM 1484 C C . THR A 1 186 ? -3.882 4.367 -4.101 1.00 90.19 186 THR A C 1
ATOM 1486 O O . THR A 1 186 ? -2.759 4.385 -3.578 1.00 90.19 186 THR A O 1
ATOM 1489 N N . LEU A 1 187 ? -4.491 3.226 -4.431 1.00 86.56 187 LEU A N 1
ATOM 1490 C CA . LEU A 1 187 ? -3.923 1.893 -4.220 1.00 86.56 187 LEU A CA 1
ATOM 1491 C C . LEU A 1 187 ? -3.232 1.325 -5.449 1.00 86.56 187 LEU A C 1
ATOM 1493 O O . LEU A 1 187 ? -3.747 1.443 -6.584 1.00 86.56 187 LEU A O 1
#

Sequence (187 aa):
MEDLPNPDADPNAPPHEQEPNSTWQRFNYGFGPYNDGIFTQSSLGIVVKMGIWLMVNPGGYQSYLITIPKDKDLHQAIEIIRPLRTSMVLQNVPTVRHVLLDAAVMGSRDKFTTSKKPLNDKELDEISEKLNLGRWNFYGALYGPEPIRKVMWEVVKDAFSAIPGAKFYFPEDMPDNVALQTRDLTL